Protein AF-A0A522SU62-F1 (afdb_monomer_lite)

Secondary structure (DSSP, 8-state):
---------EE--STTSSBHHHHHHHHHH--GGGGEEES---HHHHHHHHHHHHHHHHHHHT-HHHHHHHHHHHHHHHHHHHHHHHHHHHHHHHHS--HHHHHHHHHTT------TT-HHHHHHHHHHHHHHHHHHHHHHHHHHHHHHHHS-SPPPHHHHHHHHHHHHHHHTS---TTTSBHHHHHHHHHHHHHHHHHHHHHHHHHTTTTT--

Sequence (213 aa):
MTGTSEIKSSCIEHATDITMDAFIDIMVEGRYELLVKEGQPSDEDLKRAWNLIYAEYMDAMGDDGYKKTIGILRDINILSWQHQRITTLVQVLSVYYVPEAVKELKKMGYSINYDPGNLTAYQIDLQRAYERAKTLLTKISILQNDLKSATGKASTRQDYQTMFISLSEYAKYQVHPAQISAFQFAVMMKRCNEYAKGLEKQLHKGGKSWQKN

Foldseek 3Di:
DDDPPPWDWDFQQALQVAFLVVVQCCLAVVPLVSGTPTDDDDPVVSVNSNVNHVVLLCVLLVPVLVVVLVVLVVLLVVLVVVLVLLVVLLVVCLVPNDVVSVVVLVVVVLPDPQDPVDNVVNNVSSVVSNVVSCVSVVVSVVSVVVNVVSVPPRDHPVNVVVLQVLLCVVVVHRDDRRVGGSSRSSNSNNVSVVVVVVVVVVVVVVVVVVVPD

Structure (mmCIF, N/CA/C/O backbone):
data_AF-A0A522SU62-F1
#
_entry.id   AF-A0A522SU62-F1
#
loop_
_atom_site.group_PDB
_atom_site.id
_atom_site.type_symbol
_atom_site.label_atom_id
_atom_site.label_alt_id
_atom_site.label_comp_id
_atom_site.label_asym_id
_atom_site.label_entity_id
_atom_site.label_seq_id
_atom_site.pdbx_PDB_ins_code
_atom_site.Cartn_x
_atom_site.Cartn_y
_atom_site.Cartn_z
_atom_site.occupancy
_atom_site.B_iso_or_equiv
_atom_site.auth_seq_id
_atom_site.auth_comp_id
_atom_site.auth_asym_id
_atom_site.auth_atom_id
_atom_site.pdbx_PDB_model_num
ATOM 1 N N . MET A 1 1 ? -26.539 -37.974 -11.389 1.00 38.62 1 MET A N 1
ATOM 2 C CA . MET A 1 1 ? -26.212 -36.560 -11.664 1.00 38.62 1 MET A CA 1
ATOM 3 C C . MET A 1 1 ? -26.213 -35.823 -10.335 1.00 38.62 1 MET A C 1
ATOM 5 O O . MET A 1 1 ? -27.242 -35.326 -9.907 1.00 38.62 1 MET A O 1
ATOM 9 N N . THR A 1 2 ? -25.094 -35.871 -9.617 1.00 40.19 2 THR A N 1
ATOM 10 C CA . THR A 1 2 ? -24.897 -35.137 -8.364 1.00 40.19 2 THR A CA 1
ATOM 11 C C . THR A 1 2 ? -24.408 -33.744 -8.727 1.00 40.19 2 THR A C 1
ATOM 13 O O . THR A 1 2 ? -23.273 -33.589 -9.170 1.00 40.19 2 THR A O 1
ATOM 16 N N . GLY A 1 3 ? -25.290 -32.751 -8.620 1.00 45.56 3 GLY A N 1
ATOM 17 C CA . GLY A 1 3 ? -24.918 -31.351 -8.766 1.00 45.56 3 GLY A CA 1
ATOM 18 C C . GLY A 1 3 ? -24.014 -30.950 -7.609 1.00 45.56 3 GLY A C 1
ATOM 19 O O . GLY A 1 3 ? -24.492 -30.691 -6.508 1.00 45.56 3 GLY A O 1
ATOM 20 N N . THR A 1 4 ? -22.707 -30.924 -7.845 1.00 45.22 4 THR A N 1
ATOM 21 C CA . THR A 1 4 ? -21.766 -30.171 -7.018 1.00 45.22 4 THR A CA 1
ATOM 22 C C . THR A 1 4 ? -22.089 -28.696 -7.203 1.00 45.22 4 THR A C 1
ATOM 24 O O . THR A 1 4 ? -21.661 -28.069 -8.166 1.00 45.22 4 THR A O 1
ATOM 27 N N . SER A 1 5 ? -22.914 -28.169 -6.301 1.00 51.94 5 SER A N 1
ATOM 28 C CA . SER A 1 5 ? -23.007 -26.739 -6.030 1.00 51.94 5 SER A CA 1
ATOM 29 C C . SER A 1 5 ? -21.593 -26.247 -5.722 1.00 51.94 5 SER A C 1
ATOM 31 O O . SER A 1 5 ? -21.062 -26.572 -4.661 1.00 51.94 5 SER A O 1
ATOM 33 N N . GLU A 1 6 ? -20.971 -25.515 -6.647 1.00 54.59 6 GLU A N 1
ATOM 34 C CA . GLU A 1 6 ? -19.756 -24.748 -6.368 1.00 54.59 6 GLU A CA 1
ATOM 35 C C . GLU A 1 6 ? -20.051 -23.837 -5.172 1.00 54.59 6 GLU A C 1
ATOM 37 O O . GLU A 1 6 ? -20.824 -22.884 -5.275 1.00 54.59 6 GLU A O 1
ATOM 42 N N . ILE A 1 7 ? -19.497 -24.171 -4.005 1.00 59.12 7 ILE A N 1
ATOM 43 C CA . ILE A 1 7 ? -19.583 -23.309 -2.830 1.00 59.12 7 ILE A CA 1
ATOM 44 C C . ILE A 1 7 ? -18.786 -22.055 -3.180 1.00 59.12 7 ILE A C 1
ATOM 46 O O . ILE A 1 7 ? -17.561 -22.096 -3.290 1.00 59.12 7 ILE A O 1
ATOM 50 N N . LYS A 1 8 ? -19.491 -20.951 -3.419 1.00 74.12 8 LYS A N 1
ATOM 51 C CA . LYS A 1 8 ? -18.878 -19.668 -3.741 1.00 74.12 8 LYS A CA 1
ATOM 52 C C . LYS A 1 8 ? -18.172 -19.149 -2.487 1.00 74.12 8 LYS A C 1
ATOM 54 O O . LYS A 1 8 ? -18.835 -18.767 -1.530 1.00 74.12 8 LYS A O 1
ATOM 59 N N . SER A 1 9 ? -16.841 -19.155 -2.486 1.00 81.50 9 SER A N 1
ATOM 60 C CA . SER A 1 9 ? -16.055 -18.611 -1.375 1.00 81.50 9 SER A CA 1
ATOM 61 C C . SER A 1 9 ? -16.342 -17.115 -1.184 1.00 81.50 9 SER A C 1
ATOM 63 O O . SER A 1 9 ? -16.455 -16.370 -2.163 1.00 81.50 9 SER A O 1
ATOM 65 N N . SER A 1 10 ? -16.465 -16.668 0.067 1.00 90.00 10 SER A N 1
ATOM 66 C CA . SER A 1 10 ? -16.775 -15.281 0.431 1.00 90.00 10 SER A CA 1
ATOM 67 C C . SER A 1 10 ? -15.949 -14.823 1.633 1.00 90.00 10 SER A C 1
ATOM 69 O O . SER A 1 10 ? -15.712 -15.594 2.567 1.00 90.00 10 SER A O 1
ATOM 71 N N . CYS A 1 11 ? -15.541 -13.552 1.618 1.00 93.31 11 CYS A N 1
ATOM 72 C CA . CYS A 1 11 ? -14.749 -12.916 2.665 1.00 93.31 11 CYS A CA 1
ATOM 73 C C . CYS A 1 11 ? -15.522 -11.768 3.333 1.00 93.31 11 CYS A C 1
ATOM 75 O O . CYS A 1 11 ? -16.433 -11.174 2.751 1.00 93.31 11 CYS A O 1
ATOM 77 N N . ILE A 1 12 ? -15.135 -11.418 4.557 1.00 93.56 12 ILE A N 1
ATOM 78 C CA . ILE A 1 12 ? -15.468 -10.130 5.165 1.00 93.56 12 ILE A CA 1
ATOM 79 C C . ILE A 1 12 ? -14.709 -9.044 4.401 1.00 93.56 12 ILE A C 1
ATOM 81 O O . ILE A 1 12 ? -13.493 -9.121 4.303 1.00 93.56 12 ILE A O 1
ATOM 85 N N . GLU A 1 13 ? -15.414 -8.045 3.867 1.00 92.06 13 GLU A N 1
ATOM 86 C CA . GLU A 1 13 ? -14.814 -6.974 3.049 1.00 92.06 13 GLU A CA 1
ATOM 87 C C . GLU A 1 13 ? -14.998 -5.568 3.654 1.00 92.06 13 GLU A C 1
ATOM 89 O O . GLU A 1 13 ? -14.371 -4.627 3.177 1.00 92.06 13 GLU A O 1
ATOM 94 N N . HIS A 1 14 ? -15.795 -5.427 4.725 1.00 95.62 14 HIS A N 1
ATOM 95 C CA . HIS A 1 14 ? -16.112 -4.141 5.358 1.00 95.62 14 HIS A CA 1
ATOM 96 C C . HIS A 1 14 ? -15.668 -4.074 6.823 1.00 95.62 14 HIS A C 1
ATOM 98 O O . HIS A 1 14 ? -15.836 -5.027 7.588 1.00 95.62 14 HIS A O 1
ATOM 104 N N . ALA A 1 15 ? -15.164 -2.915 7.253 1.00 94.44 15 ALA A N 1
ATOM 105 C CA . ALA A 1 15 ? -14.720 -2.674 8.629 1.00 94.44 15 ALA A CA 1
ATOM 106 C C . ALA A 1 15 ? -15.872 -2.672 9.650 1.00 94.44 15 ALA A C 1
ATOM 108 O O . ALA A 1 15 ? -15.637 -2.769 10.857 1.00 94.44 15 ALA A O 1
ATOM 109 N N . THR A 1 16 ? -17.117 -2.555 9.182 1.00 96.69 16 THR A N 1
ATOM 110 C CA . THR A 1 16 ? -18.329 -2.712 9.997 1.00 96.69 16 THR A CA 1
ATOM 111 C C . THR A 1 16 ? -18.608 -4.161 10.371 1.00 96.69 16 THR A C 1
ATOM 113 O O . THR A 1 16 ? -19.240 -4.399 11.397 1.00 96.69 16 THR A O 1
ATOM 116 N N . ASP A 1 17 ? -18.127 -5.102 9.561 1.00 96.06 17 ASP A N 1
ATOM 117 C CA . ASP A 1 17 ? -18.475 -6.522 9.634 1.00 96.06 17 ASP A CA 1
ATOM 118 C C . ASP A 1 17 ? -17.440 -7.345 10.420 1.00 96.06 17 ASP A C 1
ATOM 120 O O . ASP A 1 17 ? -17.659 -8.528 10.671 1.00 96.06 17 ASP A O 1
ATOM 124 N N . ILE A 1 18 ? -16.315 -6.736 10.807 1.00 96.50 18 ILE A N 1
ATOM 125 C CA . ILE A 1 18 ? -15.260 -7.369 11.602 1.00 96.50 18 ILE A CA 1
ATOM 126 C C . ILE A 1 18 ? -15.209 -6.775 13.010 1.00 96.50 18 ILE A C 1
ATOM 128 O O . ILE A 1 18 ? -15.235 -5.552 13.186 1.00 96.50 18 ILE A O 1
ATOM 132 N N . THR A 1 19 ? -15.113 -7.637 14.023 1.00 97.00 19 THR A N 1
ATOM 133 C CA . THR A 1 19 ? -14.905 -7.206 15.411 1.00 97.00 19 THR A CA 1
ATOM 134 C C . THR A 1 19 ? -13.510 -6.616 15.585 1.00 97.00 19 THR A C 1
ATOM 136 O O . THR A 1 19 ? -12.563 -6.990 14.891 1.00 97.00 19 THR A O 1
ATOM 139 N N . MET A 1 20 ? -13.355 -5.695 16.535 1.00 94.69 20 MET A N 1
ATOM 140 C CA . MET A 1 20 ? -12.051 -5.085 16.784 1.00 94.69 20 MET A CA 1
ATOM 141 C C . MET A 1 20 ? -11.034 -6.107 17.315 1.00 94.69 20 MET A C 1
ATOM 143 O O . MET A 1 20 ? -9.849 -5.991 17.029 1.00 94.69 20 MET A O 1
ATOM 147 N N . ASP A 1 21 ? -11.491 -7.136 18.029 1.00 94.75 21 ASP A N 1
ATOM 148 C CA . ASP A 1 21 ? -10.635 -8.238 18.484 1.00 94.75 21 ASP A CA 1
ATOM 149 C C . ASP A 1 21 ? -10.018 -9.012 17.303 1.00 94.75 21 ASP A C 1
ATOM 151 O O . ASP A 1 21 ? -8.797 -9.102 17.189 1.00 94.75 21 ASP A O 1
ATOM 155 N N . ALA A 1 22 ? -10.846 -9.449 16.345 1.00 94.25 22 ALA A N 1
ATOM 156 C CA . ALA A 1 22 ? -10.371 -10.128 15.138 1.00 94.25 22 ALA A CA 1
ATOM 157 C C . ALA A 1 22 ? -9.511 -9.212 14.252 1.00 94.25 22 ALA A C 1
ATOM 159 O O . ALA A 1 22 ? -8.533 -9.653 13.651 1.00 94.25 22 ALA A O 1
ATOM 160 N N . PHE A 1 23 ? -9.838 -7.918 14.194 1.00 93.69 23 PHE A N 1
ATOM 161 C CA . PHE A 1 23 ? -9.023 -6.929 13.493 1.00 93.69 23 PHE A CA 1
ATOM 162 C C . PHE A 1 23 ? -7.613 -6.812 14.096 1.00 93.69 23 PHE A C 1
ATOM 164 O O . PHE A 1 23 ? -6.634 -6.745 13.353 1.00 93.69 23 PHE A O 1
ATOM 171 N N . ILE A 1 24 ? -7.492 -6.808 15.429 1.00 89.94 24 ILE A N 1
ATOM 172 C CA . ILE A 1 24 ? -6.196 -6.772 16.124 1.00 89.94 24 ILE A CA 1
ATOM 173 C C . ILE A 1 24 ? -5.408 -8.051 15.852 1.00 89.94 24 ILE A C 1
ATOM 175 O O . ILE A 1 24 ? -4.217 -7.963 15.566 1.00 89.94 24 ILE A O 1
ATOM 179 N N . ASP A 1 25 ? -6.056 -9.215 15.888 1.00 91.56 25 ASP A N 1
ATOM 180 C CA . ASP A 1 25 ? -5.422 -10.497 15.565 1.00 91.56 25 ASP A CA 1
ATOM 181 C C . ASP A 1 25 ? -4.855 -10.503 14.135 1.00 91.56 25 ASP A C 1
ATOM 183 O O . ASP A 1 25 ? -3.711 -10.905 13.919 1.00 91.56 25 ASP A O 1
ATOM 187 N N . ILE A 1 26 ? -5.601 -9.994 13.149 1.00 89.81 26 ILE A N 1
ATOM 188 C CA . ILE A 1 26 ? -5.098 -9.887 11.770 1.00 89.81 26 ILE A CA 1
ATOM 189 C C . ILE A 1 26 ? -3.935 -8.899 11.691 1.00 89.81 26 ILE A C 1
ATOM 191 O O . ILE A 1 26 ? -2.912 -9.202 11.079 1.00 89.81 26 ILE A O 1
ATOM 195 N N . MET A 1 27 ? -4.074 -7.728 12.312 1.00 83.56 27 MET A N 1
ATOM 196 C CA . MET A 1 27 ? -3.071 -6.673 12.228 1.00 83.56 27 MET A CA 1
ATOM 197 C C . MET A 1 27 ? -1.753 -7.082 12.903 1.00 83.56 27 MET A C 1
ATOM 199 O O . MET A 1 27 ? -0.680 -6.912 12.330 1.00 83.56 27 MET A O 1
ATOM 203 N N . VAL A 1 28 ? -1.816 -7.655 14.104 1.00 82.31 28 VAL A N 1
ATOM 204 C CA . VAL A 1 28 ? -0.627 -7.990 14.901 1.00 82.31 28 VAL A CA 1
ATOM 205 C C . VAL A 1 28 ? -0.023 -9.335 14.494 1.00 82.31 28 VAL A C 1
ATOM 207 O O . VAL A 1 28 ? 1.201 -9.463 14.456 1.00 82.31 28 VAL A O 1
ATOM 210 N N . GLU A 1 29 ? -0.854 -10.338 14.204 1.00 82.94 29 GLU A N 1
ATOM 211 C CA . GLU A 1 29 ? -0.420 -11.735 14.049 1.00 82.94 29 GLU A CA 1
ATOM 212 C C . GLU A 1 29 ? -0.567 -12.258 12.609 1.00 82.94 29 GLU A C 1
ATOM 214 O O . GLU A 1 29 ? -0.099 -13.353 12.305 1.00 82.94 29 GLU A O 1
ATOM 219 N N . GLY A 1 30 ? -1.170 -11.485 11.696 1.00 82.75 30 GLY A N 1
ATOM 220 C CA . GLY A 1 30 ? -1.331 -11.871 10.290 1.00 82.75 30 GLY A CA 1
ATOM 221 C C . GLY A 1 30 ? -2.380 -12.962 10.058 1.00 82.75 30 GLY A C 1
ATOM 222 O O . GLY A 1 30 ? -2.305 -13.679 9.061 1.00 82.75 30 GLY A O 1
ATOM 223 N N . ARG A 1 31 ? -3.345 -13.099 10.974 1.00 90.06 31 ARG A N 1
ATOM 224 C CA . ARG A 1 31 ? -4.366 -14.159 10.994 1.00 90.06 31 ARG A CA 1
ATOM 225 C C . ARG A 1 31 ? -5.519 -13.933 10.009 1.00 90.06 31 ARG A C 1
ATOM 227 O O . ARG A 1 31 ? -6.677 -13.784 10.400 1.00 90.06 31 ARG A O 1
ATOM 234 N N . TYR A 1 32 ? -5.204 -13.873 8.714 1.00 89.69 32 TYR A N 1
ATOM 235 C CA . TYR A 1 32 ? -6.172 -13.600 7.643 1.00 89.69 32 TYR A CA 1
ATOM 236 C C . TYR A 1 32 ? -7.323 -14.613 7.558 1.00 89.69 32 TYR A C 1
ATOM 238 O O . TYR A 1 32 ? -8.371 -14.287 7.005 1.00 89.69 32 TYR A O 1
ATOM 246 N N . GLU A 1 33 ? -7.177 -15.811 8.130 1.00 91.62 33 GLU A N 1
ATOM 247 C CA . GLU A 1 33 ? -8.239 -16.817 8.201 1.00 91.62 33 GLU A CA 1
ATOM 248 C C . GLU A 1 33 ? -9.507 -16.318 8.916 1.00 91.62 33 GLU A C 1
ATOM 250 O O . GLU A 1 33 ? -10.600 -16.819 8.661 1.00 91.62 33 GLU A O 1
ATOM 255 N N . LEU A 1 34 ? -9.388 -15.284 9.757 1.00 93.69 34 LEU A N 1
ATOM 256 C CA . LEU A 1 34 ? -10.515 -14.640 10.438 1.00 93.69 34 LEU A CA 1
ATOM 257 C C . LEU A 1 34 ? -11.437 -13.854 9.488 1.00 93.69 34 LEU A C 1
ATOM 259 O O . LEU A 1 34 ? -12.520 -13.438 9.892 1.00 93.69 34 LEU A O 1
ATOM 263 N N . LEU A 1 35 ? -11.027 -13.650 8.231 1.00 94.19 35 LEU A N 1
ATOM 264 C CA . LEU A 1 35 ? -11.822 -12.970 7.205 1.00 94.19 35 LEU A CA 1
ATOM 265 C C . LEU A 1 35 ? -12.726 -13.913 6.409 1.00 94.19 35 LEU A C 1
ATOM 267 O O . LEU A 1 35 ? -13.498 -13.440 5.577 1.00 94.19 35 LEU A O 1
ATOM 271 N N . VAL A 1 36 ? -12.646 -15.227 6.616 1.00 95.06 36 VAL A N 1
ATOM 272 C CA . VAL A 1 36 ? -13.463 -16.193 5.872 1.00 95.06 36 VAL A CA 1
ATOM 273 C C . VAL A 1 36 ? -14.915 -16.122 6.355 1.00 95.06 36 VAL A C 1
ATOM 275 O O . VAL A 1 36 ? -15.196 -16.425 7.512 1.00 95.06 36 VAL A O 1
ATOM 278 N N . LYS A 1 37 ? -15.851 -15.754 5.466 1.00 91.75 37 LYS A N 1
ATOM 279 C CA . LYS A 1 37 ? -17.299 -15.894 5.719 1.00 91.75 37 LYS A CA 1
ATOM 280 C C . LYS A 1 37 ? -17.757 -17.305 5.362 1.00 91.75 37 LYS A C 1
ATOM 282 O O . LYS A 1 37 ? -18.363 -17.985 6.181 1.00 91.75 37 LYS A O 1
ATOM 287 N N . GLU A 1 38 ? -17.442 -17.745 4.145 1.00 90.75 38 GLU A N 1
ATOM 288 C CA . GLU A 1 38 ? -17.837 -19.054 3.617 1.00 90.75 38 GLU A CA 1
ATOM 289 C C . GLU A 1 38 ? -16.785 -19.596 2.638 1.00 90.75 38 GLU A C 1
ATOM 291 O O . GLU A 1 38 ? -16.116 -18.835 1.935 1.00 90.75 38 GLU A O 1
ATOM 296 N N . GLY A 1 39 ? -16.670 -20.923 2.553 1.00 89.69 39 GLY A N 1
ATOM 297 C CA . GLY A 1 39 ? -15.798 -21.607 1.594 1.00 89.69 39 GLY A CA 1
ATOM 298 C C . GLY A 1 39 ? -14.308 -21.576 1.950 1.00 89.69 39 GLY A C 1
ATOM 299 O O . GLY A 1 39 ? -13.924 -21.515 3.116 1.00 89.69 39 GLY A O 1
ATOM 300 N N . GLN A 1 40 ? -13.467 -21.677 0.920 1.00 89.44 40 GLN A N 1
ATOM 301 C CA . GLN A 1 40 ? -12.004 -21.639 1.017 1.00 89.44 40 GLN A CA 1
ATOM 302 C C . GLN A 1 40 ? -11.481 -20.568 0.050 1.00 89.44 40 GLN A C 1
ATOM 304 O O . GLN A 1 40 ? -11.176 -20.878 -1.105 1.00 89.44 40 GLN A O 1
ATOM 309 N N . PRO A 1 41 ? -11.491 -19.286 0.451 1.00 90.50 41 PRO A N 1
ATOM 310 C CA . PRO A 1 41 ? -10.931 -18.216 -0.364 1.00 90.50 41 PRO A CA 1
ATOM 311 C C . PRO A 1 41 ? -9.415 -18.376 -0.505 1.00 90.50 41 PRO A C 1
ATOM 313 O O . PRO A 1 41 ? -8.747 -18.932 0.366 1.00 90.50 41 PRO A O 1
ATOM 316 N N . SER A 1 42 ? -8.877 -17.881 -1.617 1.00 89.31 42 SER A N 1
ATOM 317 C CA . SER A 1 42 ? -7.435 -17.864 -1.845 1.00 89.31 42 SER A CA 1
ATOM 318 C C . SER A 1 42 ? -6.736 -16.855 -0.924 1.00 89.31 42 SER A C 1
ATOM 320 O O . SER A 1 42 ? -7.340 -15.873 -0.483 1.00 89.31 42 SER A O 1
ATOM 322 N N . ASP A 1 43 ? -5.434 -17.032 -0.695 1.00 83.19 43 ASP A N 1
ATOM 323 C CA . ASP A 1 43 ? -4.617 -16.051 0.036 1.00 83.19 43 ASP A CA 1
ATOM 324 C C . ASP A 1 43 ? -4.672 -14.651 -0.599 1.00 83.19 43 ASP A C 1
ATOM 326 O O . ASP A 1 43 ? -4.583 -13.636 0.096 1.00 83.19 43 ASP A O 1
ATOM 330 N N . GLU A 1 44 ? -4.809 -14.578 -1.926 1.00 80.00 44 GLU A N 1
ATOM 331 C CA . GLU A 1 44 ? -4.942 -13.313 -2.651 1.00 80.00 44 GLU A CA 1
ATOM 332 C C . GLU A 1 44 ? -6.279 -12.629 -2.349 1.00 80.00 44 GLU A C 1
ATOM 334 O O . GLU A 1 44 ? -6.306 -11.420 -2.104 1.00 80.00 44 GLU A O 1
ATOM 339 N N . ASP A 1 45 ? -7.372 -13.393 -2.294 1.00 83.75 45 ASP A N 1
ATOM 340 C CA . ASP A 1 45 ? -8.693 -12.878 -1.930 1.00 83.75 45 ASP A CA 1
ATOM 34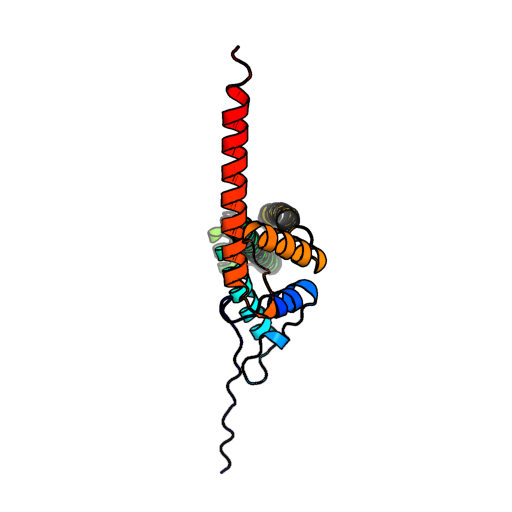1 C C . ASP A 1 45 ? -8.742 -12.393 -0.484 1.00 83.75 45 ASP A C 1
ATOM 343 O O . ASP A 1 45 ? -9.306 -11.333 -0.215 1.00 83.75 45 ASP A O 1
ATOM 347 N N . LEU A 1 46 ? -8.108 -13.117 0.439 1.00 85.81 46 LEU A N 1
ATOM 348 C CA . LEU A 1 46 ? -8.016 -12.720 1.844 1.00 85.81 46 LEU A CA 1
ATOM 349 C C . LEU A 1 46 ? -7.223 -11.419 2.018 1.00 85.81 46 LEU A C 1
ATOM 351 O O . LEU A 1 46 ? -7.663 -10.509 2.721 1.00 85.81 46 LEU A O 1
ATOM 355 N N . LYS A 1 47 ? -6.088 -11.280 1.323 1.00 82.81 47 LYS A N 1
ATOM 356 C CA . LYS A 1 47 ? -5.302 -10.035 1.326 1.00 82.81 47 LYS A CA 1
ATOM 357 C C . LYS A 1 47 ? -6.067 -8.878 0.692 1.00 82.81 47 LYS A C 1
ATOM 359 O O . LYS A 1 47 ? -6.011 -7.757 1.194 1.00 82.81 47 LYS A O 1
ATOM 364 N N . ARG A 1 48 ? -6.794 -9.130 -0.401 1.00 82.12 48 ARG A N 1
ATOM 365 C CA . ARG A 1 48 ? -7.659 -8.131 -1.044 1.00 82.12 48 ARG A CA 1
ATOM 366 C C . ARG A 1 48 ? -8.747 -7.657 -0.082 1.00 82.12 48 ARG A C 1
ATOM 368 O O . ARG A 1 48 ? -8.912 -6.451 0.078 1.00 82.12 48 ARG A O 1
ATOM 375 N N . ALA A 1 49 ? -9.432 -8.586 0.575 1.00 88.94 49 ALA A N 1
ATOM 376 C CA . ALA A 1 49 ? -10.474 -8.303 1.551 1.00 88.94 49 ALA A CA 1
ATOM 377 C C . 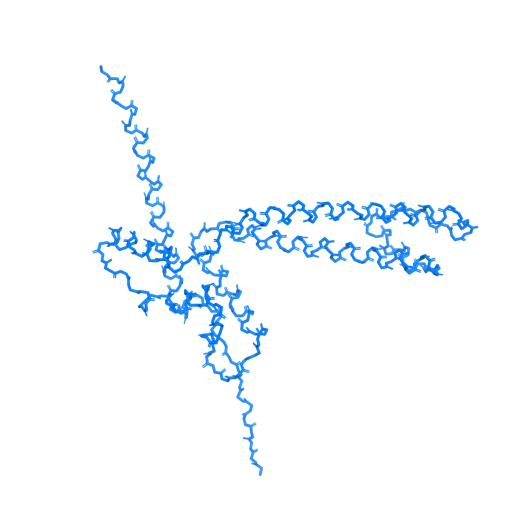ALA A 1 49 ? -9.937 -7.504 2.753 1.00 88.94 49 ALA A C 1
ATOM 379 O O . ALA A 1 49 ? -10.515 -6.485 3.130 1.00 88.94 49 ALA A O 1
ATOM 380 N N . TRP A 1 50 ? -8.766 -7.881 3.280 1.00 90.62 50 TRP A N 1
ATOM 381 C CA . TRP A 1 50 ? -8.091 -7.117 4.330 1.00 90.62 50 TRP A CA 1
ATOM 382 C C . TRP A 1 50 ? -7.768 -5.684 3.907 1.00 90.62 50 TRP A C 1
ATOM 384 O O . TRP A 1 50 ? -8.016 -4.750 4.663 1.00 90.62 50 TRP A O 1
ATOM 394 N N . ASN A 1 51 ? -7.245 -5.487 2.694 1.00 83.88 51 ASN A N 1
ATOM 395 C CA . ASN A 1 51 ? -6.907 -4.151 2.201 1.00 83.88 51 ASN A CA 1
ATOM 396 C C . ASN A 1 51 ? -8.136 -3.231 2.123 1.00 83.88 51 ASN A C 1
ATOM 398 O O . ASN A 1 51 ? -8.002 -2.030 2.364 1.00 83.88 51 ASN A O 1
ATOM 402 N N . LEU A 1 52 ? -9.317 -3.779 1.807 1.00 87.25 52 LEU A N 1
ATOM 403 C CA . LEU A 1 52 ? -10.584 -3.039 1.815 1.00 87.25 52 LEU A CA 1
ATOM 404 C C . LEU A 1 52 ? -10.971 -2.631 3.244 1.00 87.25 52 LEU A C 1
ATOM 406 O O . LEU A 1 52 ? -11.139 -1.441 3.510 1.00 87.25 52 LEU A O 1
ATOM 410 N N . ILE A 1 53 ? -10.996 -3.590 4.175 1.00 91.12 53 ILE A N 1
ATOM 411 C CA . ILE A 1 53 ? -11.283 -3.354 5.601 1.00 91.12 53 ILE A CA 1
ATOM 412 C C . ILE A 1 53 ? -10.332 -2.311 6.192 1.00 91.12 53 ILE A C 1
ATOM 414 O O . ILE A 1 53 ? -10.760 -1.355 6.839 1.00 91.12 53 ILE A O 1
ATOM 418 N N . TYR A 1 54 ? -9.028 -2.487 5.979 1.00 86.19 54 TYR A N 1
ATOM 419 C CA . TYR A 1 54 ? -8.010 -1.607 6.534 1.00 86.19 54 TYR A CA 1
ATOM 420 C C . TYR A 1 54 ? -8.125 -0.192 5.954 1.00 86.19 54 TYR A C 1
ATOM 422 O O . TYR A 1 54 ? -7.990 0.788 6.687 1.00 86.19 54 TYR A O 1
ATOM 430 N N . ALA A 1 55 ? -8.463 -0.059 4.667 1.00 81.56 55 ALA A N 1
ATOM 431 C CA . ALA A 1 55 ? -8.717 1.244 4.063 1.00 81.56 55 ALA A CA 1
ATOM 432 C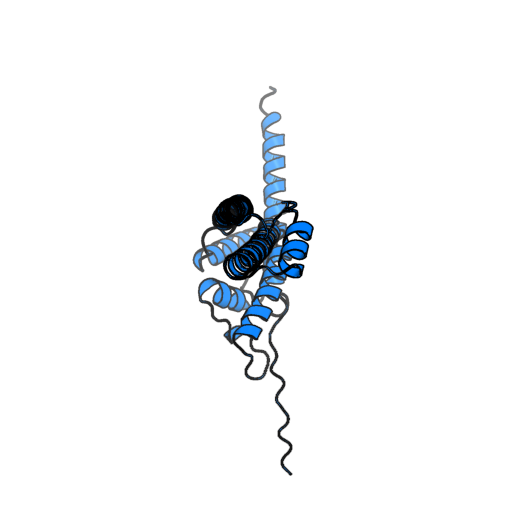 C . ALA A 1 55 ? -9.933 1.959 4.663 1.00 81.56 55 ALA A C 1
ATOM 434 O O . ALA A 1 55 ? -9.832 3.147 4.976 1.00 81.56 55 ALA A O 1
ATOM 435 N N . GLU A 1 56 ? -11.047 1.252 4.869 1.00 89.94 56 GLU A N 1
ATOM 436 C CA . GLU A 1 56 ? -12.234 1.807 5.534 1.00 89.94 56 GLU A CA 1
ATOM 437 C C . GLU A 1 56 ? -11.937 2.229 6.978 1.00 89.94 56 GLU A C 1
ATOM 439 O O . GLU A 1 56 ? -12.334 3.314 7.405 1.00 89.94 56 GLU A O 1
ATOM 444 N N . TYR A 1 57 ? -11.200 1.400 7.722 1.00 88.81 57 TYR A N 1
ATOM 445 C CA . TYR A 1 57 ? -10.775 1.690 9.090 1.00 88.81 57 TYR A CA 1
ATOM 446 C C . TYR A 1 57 ? -9.945 2.978 9.176 1.00 88.81 57 TYR A C 1
ATOM 448 O O . TYR A 1 57 ? -10.237 3.855 9.994 1.00 88.81 57 TYR A O 1
ATOM 456 N N . MET A 1 58 ? -8.932 3.124 8.318 1.00 81.81 58 MET A N 1
ATOM 457 C CA . MET A 1 58 ? -8.054 4.297 8.339 1.00 81.81 58 MET A CA 1
ATOM 458 C C . MET A 1 58 ? -8.784 5.573 7.898 1.00 81.81 58 MET A C 1
ATOM 460 O O . MET A 1 58 ? -8.577 6.637 8.487 1.00 81.81 58 MET A O 1
ATOM 464 N N . ASP A 1 59 ? -9.682 5.474 6.911 1.00 85.06 59 ASP A N 1
ATOM 465 C CA . ASP A 1 59 ? -10.531 6.596 6.498 1.00 85.06 59 ASP A CA 1
ATOM 466 C C . ASP A 1 59 ? -11.465 7.047 7.633 1.00 85.06 59 ASP A C 1
ATOM 468 O O . ASP A 1 59 ? -11.545 8.239 7.950 1.00 85.06 59 ASP A O 1
ATOM 472 N N . ALA A 1 60 ? -12.101 6.093 8.320 1.00 87.81 60 ALA A N 1
ATOM 473 C CA . ALA A 1 60 ? -12.972 6.361 9.461 1.00 87.81 60 ALA A CA 1
ATOM 474 C C . ALA A 1 60 ? -12.223 6.999 10.642 1.00 87.81 60 ALA A C 1
ATOM 476 O O . ALA A 1 60 ? -12.759 7.893 11.306 1.00 87.81 60 ALA A O 1
ATOM 477 N N . MET A 1 61 ? -10.972 6.590 10.875 1.00 83.38 61 MET A N 1
ATOM 478 C CA . MET A 1 61 ? -10.108 7.173 11.905 1.00 83.38 61 MET A CA 1
ATOM 479 C C . MET A 1 61 ? -9.727 8.629 11.589 1.00 83.38 61 MET A C 1
ATOM 481 O O . MET A 1 61 ? -9.360 9.387 12.489 1.00 83.38 61 MET A O 1
ATOM 485 N N . GLY A 1 62 ? -9.871 9.054 10.329 1.00 73.81 62 GLY A N 1
ATOM 486 C CA . GLY A 1 62 ? -9.444 10.371 9.868 1.00 73.81 62 GLY A CA 1
ATOM 487 C C . GLY A 1 62 ? -7.924 10.500 9.797 1.00 73.81 62 GLY A C 1
ATOM 488 O O . GLY A 1 62 ? -7.403 11.604 9.960 1.00 73.81 62 GLY A O 1
ATOM 489 N N . ASP A 1 63 ? -7.219 9.383 9.600 1.00 66.75 63 ASP A N 1
ATOM 490 C CA . ASP A 1 63 ? -5.773 9.380 9.420 1.00 66.75 63 ASP A CA 1
ATOM 491 C C . ASP A 1 63 ? -5.420 9.585 7.937 1.00 66.75 63 ASP A C 1
ATOM 493 O O . ASP A 1 63 ? -5.353 8.648 7.134 1.00 66.75 63 ASP A O 1
ATOM 497 N N . ASP A 1 64 ? -5.161 10.842 7.567 1.00 60.78 64 ASP A N 1
ATOM 498 C CA . ASP A 1 64 ? -4.669 11.215 6.233 1.00 60.78 64 ASP A CA 1
ATOM 499 C C . ASP A 1 64 ? -3.316 10.547 5.889 1.00 60.78 64 ASP A C 1
ATOM 501 O O . ASP A 1 64 ? -2.927 10.484 4.715 1.00 60.78 64 ASP A O 1
ATOM 505 N N . GLY A 1 65 ? -2.603 10.004 6.886 1.00 62.84 65 GLY A N 1
ATOM 506 C CA . GLY A 1 65 ? -1.350 9.270 6.734 1.00 62.84 65 GLY A CA 1
ATOM 507 C C . GLY A 1 65 ? -1.486 7.985 5.916 1.00 62.84 65 GLY A C 1
ATOM 508 O O . GLY A 1 65 ? -0.612 7.698 5.093 1.00 62.84 65 GLY A O 1
ATOM 509 N N . TYR A 1 66 ? -2.594 7.246 6.034 1.00 60.19 66 TYR A N 1
ATOM 510 C CA . TYR A 1 66 ? -2.803 6.024 5.245 1.00 60.19 66 TYR A CA 1
ATOM 511 C C . TYR A 1 66 ? -3.129 6.315 3.781 1.00 60.19 66 TYR A C 1
ATOM 513 O O . TYR A 1 66 ? -2.542 5.707 2.887 1.00 60.19 66 TYR A O 1
ATOM 521 N N . LYS A 1 67 ? -3.996 7.301 3.506 1.00 61.16 67 LYS A N 1
ATOM 522 C CA . LYS A 1 67 ? -4.248 7.763 2.128 1.00 61.16 67 LYS A CA 1
ATOM 523 C C . LYS A 1 67 ? -2.956 8.228 1.464 1.00 61.16 67 LYS A C 1
ATOM 525 O O . LYS A 1 67 ? -2.701 7.894 0.307 1.00 61.16 67 LYS A O 1
ATOM 530 N N . LYS A 1 68 ? -2.109 8.943 2.213 1.00 67.06 68 LYS A N 1
ATOM 531 C CA . LYS A 1 68 ? -0.769 9.331 1.766 1.00 67.06 68 LYS A CA 1
ATOM 532 C C . LYS A 1 68 ? 0.123 8.110 1.515 1.00 67.06 68 LYS A C 1
ATOM 534 O O . LYS A 1 68 ? 0.770 8.058 0.478 1.00 67.06 68 LYS A O 1
ATOM 539 N N . THR A 1 69 ? 0.112 7.113 2.396 1.00 65.25 69 THR A N 1
ATOM 540 C CA . THR A 1 69 ? 0.878 5.857 2.268 1.00 65.25 69 THR A CA 1
ATOM 541 C C . THR A 1 69 ? 0.471 5.054 1.029 1.00 65.25 69 THR A C 1
ATOM 543 O O . THR A 1 69 ? 1.329 4.662 0.240 1.00 65.25 69 THR A O 1
ATOM 546 N N . ILE A 1 70 ? -0.832 4.870 0.795 1.00 64.38 70 ILE A N 1
ATOM 547 C CA . ILE A 1 70 ? -1.360 4.221 -0.415 1.00 64.38 70 ILE A CA 1
ATOM 548 C C . ILE A 1 70 ? -1.016 5.027 -1.670 1.00 64.38 70 ILE A C 1
ATOM 550 O O . ILE A 1 70 ? -0.628 4.447 -2.685 1.00 64.38 70 ILE A O 1
ATOM 554 N N . GLY A 1 71 ? -1.097 6.359 -1.598 1.00 72.50 71 GLY A N 1
ATOM 555 C CA . GLY A 1 71 ? -0.637 7.250 -2.662 1.00 72.50 71 GLY A CA 1
ATOM 556 C C . GLY A 1 71 ? 0.842 7.038 -2.997 1.00 72.50 71 GLY A C 1
ATOM 557 O O . GLY A 1 71 ? 1.171 6.796 -4.155 1.00 72.50 71 GLY A O 1
ATOM 558 N N . ILE A 1 72 ? 1.713 7.032 -1.983 1.00 75.56 72 ILE A N 1
ATOM 559 C CA . ILE A 1 72 ? 3.155 6.782 -2.124 1.00 75.56 72 ILE A CA 1
ATOM 560 C C . ILE A 1 72 ? 3.411 5.404 -2.749 1.00 75.56 72 ILE A C 1
ATOM 562 O O . ILE A 1 72 ? 4.202 5.297 -3.684 1.00 75.56 72 ILE A O 1
ATOM 566 N N . LEU A 1 73 ? 2.728 4.352 -2.286 1.00 69.00 73 LEU A N 1
ATOM 567 C CA . LEU A 1 73 ? 2.892 2.994 -2.812 1.00 69.00 73 LEU A CA 1
ATOM 568 C C . LEU A 1 73 ? 2.474 2.893 -4.286 1.00 69.00 73 LEU A C 1
ATOM 570 O O . LEU A 1 73 ? 3.190 2.315 -5.106 1.00 69.00 73 LEU A O 1
ATOM 574 N N . ARG A 1 74 ? 1.329 3.486 -4.642 1.00 77.06 74 ARG A N 1
ATOM 575 C CA . ARG A 1 74 ? 0.867 3.575 -6.031 1.00 77.06 74 ARG A CA 1
ATOM 576 C C . ARG A 1 74 ? 1.893 4.303 -6.898 1.00 77.06 74 ARG A C 1
ATOM 578 O O . ARG A 1 74 ? 2.202 3.829 -7.990 1.00 77.06 74 ARG A O 1
ATOM 585 N N . ASP A 1 75 ? 2.434 5.418 -6.419 1.00 82.81 75 ASP A N 1
ATOM 586 C CA . ASP A 1 75 ? 3.396 6.222 -7.170 1.00 82.81 75 ASP A CA 1
ATOM 587 C C . ASP A 1 75 ? 4.734 5.472 -7.345 1.00 82.81 75 ASP A C 1
ATOM 589 O O . ASP A 1 75 ? 5.280 5.456 -8.450 1.00 82.81 75 ASP A O 1
ATOM 593 N N . ILE A 1 76 ? 5.211 4.748 -6.320 1.00 77.12 76 ILE A N 1
ATOM 594 C CA . ILE A 1 76 ? 6.356 3.820 -6.425 1.00 77.12 76 ILE A CA 1
ATOM 595 C C . ILE A 1 76 ? 6.109 2.782 -7.521 1.00 77.12 76 ILE A C 1
ATOM 597 O O . ILE A 1 76 ? 6.982 2.562 -8.365 1.00 77.12 76 ILE A O 1
ATOM 601 N N . ASN A 1 77 ? 4.930 2.156 -7.535 1.00 70.81 77 ASN A N 1
ATOM 602 C CA . ASN A 1 77 ? 4.591 1.136 -8.523 1.00 70.81 77 ASN A CA 1
ATOM 603 C C . ASN A 1 77 ? 4.564 1.719 -9.938 1.00 70.81 77 ASN A C 1
ATOM 605 O O . ASN A 1 77 ? 5.198 1.166 -10.834 1.00 70.81 77 ASN A O 1
ATOM 609 N N . ILE A 1 78 ? 3.896 2.859 -10.145 1.00 85.69 78 ILE A N 1
ATOM 610 C CA . ILE A 1 78 ? 3.847 3.540 -11.448 1.00 85.69 78 ILE A CA 1
ATOM 611 C C . ILE A 1 78 ? 5.262 3.848 -11.950 1.00 85.69 78 ILE A C 1
ATOM 613 O O . ILE A 1 78 ? 5.588 3.533 -13.096 1.00 85.69 78 ILE A O 1
ATOM 617 N N . LEU A 1 79 ? 6.116 4.424 -11.101 1.00 88.62 79 LEU A N 1
ATOM 618 C CA . LEU A 1 79 ? 7.493 4.755 -11.468 1.00 88.62 79 LEU A CA 1
ATOM 619 C C . LEU A 1 79 ? 8.329 3.502 -11.758 1.00 88.62 79 LEU A C 1
ATOM 621 O O . LEU A 1 79 ? 9.139 3.514 -12.685 1.00 88.62 79 LEU A O 1
ATOM 625 N N . SER A 1 80 ? 8.114 2.418 -11.011 1.00 79.00 80 SER A N 1
ATOM 626 C CA . SER A 1 80 ? 8.809 1.141 -11.214 1.00 79.00 80 SER A CA 1
ATOM 627 C C . SER A 1 80 ? 8.435 0.514 -12.557 1.00 79.00 80 SER A C 1
ATOM 629 O O . SER A 1 80 ? 9.320 0.145 -13.328 1.00 79.00 80 SER A O 1
ATOM 631 N N . TRP A 1 81 ? 7.141 0.491 -12.891 1.00 84.94 81 TRP A N 1
ATOM 632 C CA . TRP A 1 81 ? 6.648 0.034 -14.193 1.00 84.94 81 TRP A CA 1
ATOM 633 C C . TRP A 1 81 ? 7.175 0.889 -15.344 1.00 84.94 81 TRP A C 1
ATOM 635 O O . TRP A 1 81 ? 7.588 0.358 -16.376 1.00 84.94 81 TRP A O 1
ATOM 645 N N . GLN A 1 82 ? 7.197 2.214 -15.175 1.00 91.50 82 GLN A N 1
ATOM 646 C CA . GLN A 1 82 ? 7.770 3.122 -16.167 1.00 91.50 82 GLN A CA 1
ATOM 647 C C . GLN A 1 82 ? 9.260 2.852 -16.382 1.00 91.50 82 GLN A C 1
ATOM 649 O O . GLN A 1 82 ? 9.683 2.712 -17.530 1.00 91.50 82 GLN A O 1
ATOM 654 N N . HIS A 1 83 ? 10.038 2.742 -15.301 1.00 92.88 83 HIS A N 1
ATOM 655 C CA . HIS A 1 83 ? 11.462 2.423 -15.366 1.00 92.88 83 HIS A CA 1
ATOM 656 C C . HIS A 1 83 ? 11.692 1.094 -16.088 1.00 92.88 83 HIS A C 1
ATOM 658 O O . HIS A 1 83 ? 12.416 1.064 -17.079 1.00 92.88 83 HIS A O 1
ATOM 664 N N . GLN A 1 84 ? 11.014 0.026 -15.655 1.00 89.00 84 GLN A N 1
ATOM 665 C CA . GLN A 1 84 ? 11.121 -1.297 -16.265 1.00 89.00 84 GLN A CA 1
ATOM 666 C C . GLN A 1 84 ? 10.807 -1.252 -17.762 1.00 89.00 84 GLN A C 1
ATOM 668 O O . GLN A 1 84 ? 11.596 -1.744 -18.563 1.00 89.00 84 GLN A O 1
ATOM 673 N N . ARG A 1 85 ? 9.706 -0.602 -18.155 1.00 93.38 85 ARG A N 1
ATOM 674 C CA . ARG A 1 85 ? 9.328 -0.462 -19.566 1.00 93.38 85 ARG A CA 1
ATOM 675 C C . ARG A 1 85 ? 10.414 0.238 -20.382 1.00 93.38 85 ARG A C 1
ATOM 677 O O . ARG A 1 85 ? 10.754 -0.243 -21.459 1.00 93.38 85 ARG A O 1
ATOM 684 N N . ILE A 1 86 ? 10.973 1.344 -19.886 1.00 94.75 86 ILE A N 1
ATOM 685 C CA . ILE A 1 86 ? 12.045 2.074 -20.584 1.00 94.75 86 ILE A CA 1
ATOM 686 C C . ILE A 1 86 ? 13.296 1.204 -20.700 1.00 94.75 86 ILE A C 1
ATOM 688 O O . ILE A 1 86 ? 13.866 1.105 -21.784 1.00 94.75 86 ILE A O 1
ATOM 692 N N . THR A 1 87 ? 13.705 0.541 -19.617 1.00 94.00 87 THR A N 1
ATOM 693 C CA . THR A 1 87 ? 14.870 -0.350 -19.620 1.00 94.00 87 THR A CA 1
ATOM 694 C C . THR A 1 87 ? 14.693 -1.493 -20.614 1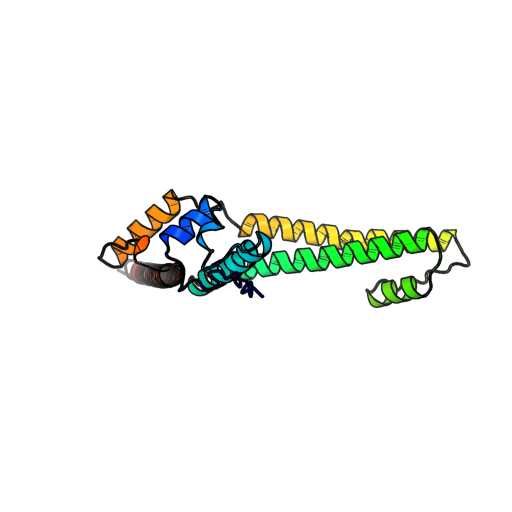.00 94.00 87 THR A C 1
ATOM 696 O O . THR A 1 87 ? 15.609 -1.756 -21.388 1.00 94.00 87 THR A O 1
ATOM 699 N N . THR A 1 88 ? 13.515 -2.120 -20.667 1.00 94.12 88 THR A N 1
ATOM 700 C CA . THR A 1 88 ? 13.211 -3.175 -21.644 1.00 94.12 88 THR A CA 1
ATOM 701 C C . THR A 1 88 ? 13.272 -2.654 -23.078 1.00 94.12 88 THR A C 1
ATOM 703 O O . THR A 1 88 ? 13.869 -3.305 -23.932 1.00 94.12 88 THR A O 1
ATOM 706 N N . LEU A 1 89 ? 12.716 -1.469 -23.356 1.00 95.81 89 LEU A N 1
ATOM 707 C CA . LEU A 1 89 ? 12.788 -0.859 -24.689 1.00 95.81 89 LEU A CA 1
ATOM 708 C C . LEU A 1 89 ? 14.239 -0.575 -25.100 1.00 95.81 89 LEU A C 1
ATOM 710 O O . LEU A 1 89 ? 14.623 -0.889 -26.223 1.00 95.81 89 LEU A O 1
ATOM 714 N N . VAL A 1 90 ? 15.060 -0.034 -24.195 1.00 95.38 90 VAL A N 1
ATOM 715 C CA . VAL A 1 90 ? 16.487 0.216 -24.456 1.00 95.38 90 VAL A CA 1
ATOM 716 C C . VAL A 1 90 ? 17.255 -1.090 -24.674 1.00 95.38 90 VAL A C 1
ATOM 718 O O . VAL A 1 90 ? 18.068 -1.162 -25.590 1.00 95.38 90 VAL A O 1
ATOM 721 N N . GLN A 1 91 ? 16.984 -2.132 -23.885 1.00 93.75 91 GLN A N 1
ATOM 722 C CA . GLN A 1 91 ? 17.602 -3.451 -24.054 1.00 93.75 91 GLN A CA 1
ATOM 723 C C . GLN A 1 91 ? 17.255 -4.066 -25.409 1.00 93.75 91 GLN A C 1
ATOM 725 O O . GLN A 1 91 ? 18.155 -4.489 -26.128 1.00 93.75 91 GLN A O 1
ATOM 730 N N . VAL A 1 92 ? 15.978 -4.052 -25.794 1.00 94.12 92 VAL A N 1
ATOM 731 C CA . VAL A 1 92 ? 15.527 -4.498 -27.119 1.00 94.12 92 VAL A CA 1
ATOM 732 C C . VAL A 1 92 ? 16.279 -3.750 -28.220 1.00 94.12 92 VAL A C 1
ATOM 734 O O . VAL A 1 92 ? 16.892 -4.373 -29.084 1.00 94.12 92 VAL A O 1
ATOM 737 N N . LEU A 1 93 ? 16.310 -2.419 -28.131 1.00 95.00 93 LEU A N 1
ATOM 738 C CA . LEU A 1 93 ? 16.975 -1.555 -29.103 1.00 95.00 93 LEU A CA 1
ATOM 739 C C . LEU A 1 93 ? 18.499 -1.735 -29.149 1.00 95.00 93 LEU A C 1
ATOM 741 O O . LEU A 1 93 ? 19.105 -1.521 -30.195 1.00 95.00 93 LEU A O 1
ATOM 745 N N . SER A 1 94 ? 19.123 -2.165 -28.050 1.00 93.31 94 SER A N 1
ATOM 746 C CA . SER A 1 94 ? 20.559 -2.464 -28.007 1.00 93.31 94 SER A CA 1
ATOM 747 C C . SER A 1 94 ? 20.946 -3.719 -28.795 1.00 93.31 94 SER A C 1
ATOM 749 O O . SER A 1 94 ? 22.097 -3.840 -29.208 1.00 93.31 94 SER A O 1
ATOM 751 N N . VAL A 1 95 ? 19.992 -4.631 -29.024 1.00 92.12 95 VAL A N 1
ATOM 752 C CA . VAL A 1 95 ? 20.211 -5.878 -29.772 1.00 92.12 95 VAL A CA 1
ATOM 753 C C . VAL A 1 95 ? 19.708 -5.753 -31.210 1.00 92.12 95 VAL A C 1
ATOM 755 O O . VAL A 1 95 ? 20.378 -6.201 -32.138 1.00 92.12 95 VAL A O 1
ATOM 758 N N . TYR A 1 96 ? 18.540 -5.139 -31.415 1.00 91.75 96 TYR A N 1
ATOM 759 C CA . TYR A 1 96 ? 17.940 -4.956 -32.736 1.00 91.75 96 TYR A CA 1
ATOM 760 C C . TYR A 1 96 ? 17.160 -3.644 -32.823 1.00 91.75 96 TYR A C 1
ATOM 762 O O . TYR A 1 96 ? 16.355 -3.307 -31.955 1.00 91.75 96 TYR A O 1
ATOM 770 N N . TYR A 1 97 ? 17.351 -2.916 -33.926 1.00 94.19 97 TYR A N 1
ATOM 771 C CA . TYR A 1 97 ? 16.595 -1.697 -34.185 1.00 94.19 97 TYR A CA 1
ATOM 772 C C . TYR A 1 97 ? 15.125 -2.021 -34.480 1.00 94.19 97 TYR A C 1
ATOM 774 O O . TYR A 1 97 ? 14.809 -2.696 -35.460 1.00 94.19 97 TYR A O 1
ATOM 782 N N . VAL A 1 98 ? 14.221 -1.490 -33.654 1.00 94.75 98 VAL A N 1
ATOM 783 C CA . VAL A 1 98 ? 12.769 -1.635 -33.813 1.00 94.75 98 VAL A CA 1
ATOM 784 C C . VAL A 1 98 ? 12.130 -0.242 -33.841 1.00 94.75 98 VAL A C 1
ATOM 786 O O . VAL A 1 98 ? 12.081 0.423 -32.801 1.00 94.75 98 VAL A O 1
ATOM 789 N N . PRO A 1 99 ? 11.593 0.214 -34.990 1.00 93.94 99 PRO A N 1
ATOM 790 C CA . PRO A 1 99 ? 10.994 1.546 -35.115 1.00 93.94 99 PRO A CA 1
ATOM 791 C C . PRO A 1 99 ? 9.877 1.816 -34.099 1.00 93.94 99 PRO A C 1
ATOM 793 O O . PRO A 1 99 ? 9.770 2.918 -33.562 1.00 93.94 99 PRO A O 1
ATOM 796 N N . GLU A 1 100 ? 9.057 0.807 -33.797 1.00 94.81 100 GLU A N 1
ATOM 797 C CA . GLU A 1 100 ? 7.963 0.936 -32.828 1.00 94.81 100 GLU A CA 1
ATOM 798 C C . GLU A 1 100 ? 8.476 1.152 -31.399 1.00 94.81 100 GLU A C 1
ATOM 800 O O . GLU A 1 100 ? 7.948 1.997 -30.681 1.00 94.81 100 GLU A O 1
ATOM 805 N N . ALA A 1 101 ? 9.571 0.495 -31.004 1.00 93.62 101 ALA A N 1
ATOM 806 C CA . ALA A 1 101 ? 10.182 0.723 -29.695 1.00 93.62 101 ALA A CA 1
ATOM 807 C C . ALA A 1 101 ? 10.745 2.152 -29.569 1.00 93.62 101 ALA A C 1
ATOM 809 O O . ALA A 1 101 ? 10.605 2.784 -28.520 1.00 93.62 101 ALA A O 1
ATOM 810 N N . VAL A 1 102 ? 11.299 2.708 -30.656 1.00 94.94 102 VAL A N 1
ATOM 811 C CA . VAL A 1 102 ? 11.727 4.118 -30.711 1.00 94.94 102 VAL A CA 1
ATOM 812 C C . VAL A 1 102 ? 10.536 5.068 -30.560 1.00 94.94 102 VAL A C 1
ATOM 814 O O . VAL A 1 102 ? 10.618 6.038 -29.803 1.00 94.94 102 VAL A O 1
ATOM 817 N N . LYS A 1 103 ? 9.415 4.805 -31.244 1.00 94.94 103 LYS A N 1
ATOM 818 C CA . LYS A 1 103 ? 8.189 5.613 -31.103 1.00 94.94 103 LYS A CA 1
ATOM 819 C C . LYS A 1 103 ? 7.668 5.594 -29.667 1.00 94.94 103 LYS A C 1
ATOM 821 O O . LYS A 1 103 ? 7.297 6.646 -29.148 1.00 94.94 103 LYS A O 1
ATOM 826 N N . GLU A 1 104 ? 7.673 4.432 -29.021 1.00 93.81 104 GLU A N 1
ATOM 827 C CA . GLU A 1 104 ? 7.255 4.296 -27.626 1.00 93.81 104 GLU A CA 1
ATOM 828 C C . GLU A 1 104 ? 8.169 5.074 -26.668 1.00 93.81 104 GLU A C 1
ATOM 830 O O . GLU A 1 104 ? 7.665 5.830 -25.838 1.00 93.81 104 GLU A O 1
ATOM 835 N N . LEU A 1 105 ? 9.496 5.014 -26.836 1.00 94.25 105 LEU A N 1
ATOM 836 C CA . LEU A 1 105 ? 10.421 5.852 -26.058 1.00 94.25 105 LEU A CA 1
ATOM 837 C C . LEU A 1 105 ? 10.150 7.353 -26.255 1.00 94.25 105 LEU A C 1
ATOM 839 O O . LEU A 1 105 ? 10.103 8.108 -25.279 1.00 94.25 105 LEU A O 1
ATOM 843 N N . LYS A 1 106 ? 9.908 7.794 -27.496 1.00 94.69 106 LYS A N 1
ATOM 844 C CA . LYS A 1 106 ? 9.576 9.197 -27.801 1.00 94.69 106 LYS A CA 1
ATOM 845 C C . LYS A 1 106 ? 8.271 9.637 -27.127 1.00 94.69 106 LYS A C 1
ATOM 847 O O . LYS A 1 106 ? 8.246 10.702 -26.514 1.00 94.69 106 LYS A O 1
ATOM 852 N N . LYS A 1 107 ? 7.219 8.806 -27.152 1.00 93.88 107 LYS A N 1
ATOM 853 C CA . LYS A 1 107 ? 5.949 9.063 -26.435 1.00 93.88 107 LYS A CA 1
ATOM 854 C C . LYS A 1 107 ? 6.145 9.207 -24.925 1.00 93.88 107 LYS A C 1
ATOM 856 O O . LYS A 1 107 ? 5.450 9.991 -24.291 1.00 93.88 107 LYS A O 1
ATOM 861 N N . MET A 1 108 ? 7.107 8.484 -24.356 1.00 91.25 108 MET A N 1
ATOM 862 C CA . MET A 1 108 ? 7.465 8.562 -22.936 1.00 91.25 108 MET A CA 1
ATOM 863 C C . MET A 1 108 ? 8.365 9.768 -22.594 1.00 91.25 108 MET A C 1
ATOM 865 O O . MET A 1 108 ? 8.837 9.877 -21.464 1.00 91.25 108 MET A O 1
ATOM 869 N N . GLY A 1 109 ? 8.618 10.679 -23.543 1.00 92.19 109 GLY A N 1
ATOM 870 C CA . GLY A 1 109 ? 9.409 11.898 -23.336 1.00 92.19 109 GLY A CA 1
ATOM 871 C C . GLY A 1 109 ? 10.910 11.750 -23.613 1.00 92.19 109 GLY A C 1
ATOM 872 O O . GLY A 1 109 ? 11.684 12.675 -23.341 1.00 92.19 109 GLY A O 1
ATOM 873 N N . TYR A 1 110 ? 11.337 10.616 -24.178 1.00 92.19 110 TYR A N 1
ATOM 874 C CA . TYR A 1 110 ? 12.722 10.355 -24.582 1.00 92.19 110 TYR A CA 1
ATOM 875 C C . TYR A 1 110 ? 12.917 10.677 -26.069 1.00 92.19 110 TYR A C 1
ATOM 877 O O . TYR A 1 110 ? 13.249 9.807 -26.873 1.00 92.19 110 TYR A O 1
ATOM 885 N N . SER A 1 111 ? 12.691 11.945 -26.432 1.00 88.56 111 SER A N 1
ATOM 886 C CA . SER A 1 111 ? 12.790 12.480 -27.801 1.00 88.56 111 SER A CA 1
ATOM 887 C C . SER A 1 111 ? 14.235 12.623 -28.294 1.00 88.56 111 SER A C 1
ATOM 889 O O . SER A 1 111 ? 14.705 13.723 -28.568 1.00 88.56 111 SER A O 1
ATOM 891 N N . ILE A 1 112 ? 14.944 11.500 -28.384 1.00 89.94 112 ILE A N 1
ATOM 892 C CA . ILE A 1 112 ? 16.297 11.388 -28.940 1.00 89.94 112 ILE A CA 1
ATOM 893 C C . ILE A 1 112 ? 16.190 10.915 -30.403 1.00 89.94 112 ILE A C 1
ATOM 895 O O . ILE A 1 112 ? 15.155 10.374 -30.808 1.00 89.94 112 ILE A O 1
ATOM 899 N N . ASN A 1 113 ? 17.206 11.169 -31.232 1.00 86.44 113 ASN A N 1
ATOM 900 C CA . ASN A 1 113 ? 17.129 10.885 -32.666 1.00 86.44 113 ASN A CA 1
ATOM 901 C C . ASN A 1 113 ? 17.114 9.370 -32.962 1.00 86.44 113 ASN A C 1
ATOM 903 O O . ASN A 1 113 ? 16.280 8.932 -33.753 1.00 86.44 113 ASN A O 1
ATOM 907 N N . TYR A 1 114 ? 17.932 8.579 -32.249 1.00 89.69 114 TYR A N 1
ATOM 908 C CA . TYR A 1 114 ? 18.070 7.119 -32.404 1.00 89.69 114 TYR A CA 1
ATOM 909 C C . TYR A 1 114 ? 18.297 6.699 -33.867 1.00 89.69 114 TYR A C 1
ATOM 911 O O . TYR A 1 114 ? 17.484 5.982 -34.452 1.00 89.69 114 TYR A O 1
ATOM 919 N N . ASP A 1 115 ? 19.400 7.164 -34.454 1.00 90.56 115 ASP A N 1
ATOM 920 C CA . ASP A 1 115 ? 19.767 6.879 -35.846 1.00 90.56 115 ASP A CA 1
ATOM 921 C C . ASP A 1 115 ? 20.490 5.521 -35.986 1.00 90.56 115 ASP A C 1
ATOM 923 O O . ASP A 1 115 ? 21.635 5.410 -35.547 1.00 90.56 115 ASP A O 1
ATOM 927 N N . PRO A 1 116 ? 19.883 4.492 -36.612 1.00 89.12 116 PRO A N 1
ATOM 928 C CA . PRO A 1 116 ? 20.536 3.197 -36.810 1.00 89.12 116 PRO A CA 1
ATOM 929 C C . PRO A 1 116 ? 21.683 3.239 -37.832 1.00 89.12 116 PRO A C 1
ATOM 931 O O . PRO A 1 116 ? 22.480 2.304 -37.877 1.00 89.12 116 PRO A O 1
ATOM 934 N N . GLY A 1 117 ? 21.786 4.297 -38.649 1.00 89.75 117 GLY A N 1
ATOM 935 C CA . GLY A 1 117 ? 22.856 4.471 -39.635 1.00 89.75 117 GLY A CA 1
ATOM 936 C C . GLY A 1 117 ? 24.216 4.810 -39.018 1.00 89.75 117 GLY A C 1
ATOM 937 O O . GLY A 1 117 ? 25.247 4.614 -39.659 1.00 89.75 117 GLY A O 1
ATOM 938 N N . ASN A 1 118 ? 24.238 5.268 -37.762 1.00 92.38 118 ASN A N 1
ATOM 939 C CA . ASN A 1 118 ? 25.454 5.566 -37.011 1.00 92.38 118 ASN A CA 1
ATOM 940 C C . ASN A 1 118 ? 25.452 4.813 -35.676 1.00 92.38 118 ASN A C 1
ATOM 942 O O . ASN A 1 118 ? 24.998 5.330 -34.657 1.00 92.38 118 ASN A O 1
ATOM 946 N N . LEU A 1 119 ? 25.999 3.593 -35.678 1.00 89.69 119 LEU A N 1
ATOM 947 C CA . LEU A 1 119 ? 26.005 2.701 -34.511 1.00 89.69 119 LEU A CA 1
ATOM 948 C C . LEU A 1 119 ? 26.626 3.338 -33.257 1.00 89.69 119 LEU A C 1
ATOM 950 O O . LEU A 1 119 ? 26.106 3.159 -32.157 1.00 89.69 119 LEU A O 1
ATOM 954 N N . THR A 1 120 ? 27.702 4.113 -33.407 1.00 91.44 120 THR A N 1
ATOM 955 C CA . THR A 1 120 ? 28.362 4.782 -32.277 1.00 91.44 120 THR A CA 1
ATOM 956 C C . THR A 1 120 ? 27.456 5.845 -31.660 1.00 91.44 120 THR A C 1
ATOM 958 O O . THR A 1 120 ? 27.261 5.870 -30.444 1.00 91.44 120 THR A O 1
ATOM 961 N N . ALA A 1 121 ? 26.862 6.712 -32.486 1.00 92.00 121 ALA A N 1
ATOM 962 C CA . ALA A 1 121 ? 25.921 7.725 -32.008 1.00 92.00 121 ALA A CA 1
ATOM 963 C C . ALA A 1 121 ? 24.654 7.085 -31.418 1.00 92.00 121 ALA A C 1
ATOM 965 O O . ALA A 1 121 ? 24.166 7.521 -30.377 1.00 92.00 121 ALA A O 1
ATOM 966 N N . TYR A 1 122 ? 24.175 6.003 -32.033 1.00 93.56 122 TYR A N 1
ATOM 967 C CA . TYR A 1 122 ? 23.025 5.230 -31.583 1.00 93.56 122 TYR A CA 1
ATOM 968 C C . TYR A 1 122 ? 23.213 4.652 -30.178 1.00 93.56 122 TYR A C 1
ATOM 970 O O . TYR A 1 122 ? 22.346 4.812 -29.320 1.00 93.56 122 TYR A O 1
ATOM 978 N N . GLN A 1 123 ? 24.363 4.028 -29.907 1.00 91.25 123 GLN A N 1
ATOM 979 C CA . GLN A 1 123 ? 24.679 3.488 -28.583 1.00 91.25 123 GLN A CA 1
ATOM 980 C C . GLN A 1 123 ? 24.767 4.588 -27.519 1.00 91.25 123 GLN A C 1
ATOM 982 O O . GLN A 1 123 ? 24.260 4.413 -26.411 1.00 91.25 123 GLN A O 1
ATOM 987 N N . ILE A 1 124 ? 25.349 5.743 -27.857 1.00 93.94 124 ILE A N 1
ATOM 988 C CA . ILE A 1 124 ? 25.390 6.908 -26.962 1.00 93.94 124 ILE A CA 1
ATOM 989 C C . ILE A 1 124 ? 23.970 7.396 -26.648 1.00 93.94 124 ILE A C 1
ATOM 991 O O . ILE A 1 124 ? 23.657 7.705 -25.498 1.00 93.94 124 ILE A O 1
ATOM 995 N N . ASP A 1 125 ? 23.100 7.449 -27.650 1.00 93.69 125 ASP A N 1
ATOM 996 C CA . ASP A 1 125 ? 21.711 7.873 -27.497 1.00 93.69 125 ASP A CA 1
ATOM 997 C C . ASP A 1 125 ? 20.888 6.895 -26.643 1.00 93.69 125 ASP A C 1
ATOM 999 O O . ASP A 1 125 ? 20.134 7.329 -25.766 1.00 93.69 125 ASP A O 1
ATOM 1003 N N . LEU A 1 126 ? 21.083 5.583 -26.815 1.00 94.50 126 LEU A N 1
ATOM 1004 C CA . LEU A 1 126 ? 20.501 4.561 -25.937 1.00 94.50 126 LEU A CA 1
ATOM 1005 C C . LEU A 1 126 ? 21.008 4.688 -24.497 1.00 94.50 126 LEU A C 1
ATOM 1007 O O . LEU A 1 126 ? 20.210 4.635 -23.558 1.00 94.50 126 LEU A O 1
ATOM 1011 N N . GLN A 1 127 ? 22.309 4.929 -24.312 1.00 93.88 127 GLN A N 1
ATOM 1012 C CA . GLN A 1 127 ? 22.876 5.144 -22.983 1.00 93.88 127 GLN A CA 1
ATOM 1013 C C . GLN A 1 127 ? 22.281 6.390 -22.324 1.00 93.88 127 GLN A C 1
ATOM 1015 O O . GLN A 1 127 ? 21.906 6.344 -21.157 1.00 93.88 127 GLN A O 1
ATOM 1020 N N . ARG A 1 128 ? 22.116 7.494 -23.062 1.00 93.69 128 ARG A N 1
ATOM 1021 C CA . ARG A 1 128 ? 21.452 8.709 -22.554 1.00 93.69 128 ARG A CA 1
ATOM 1022 C C . ARG A 1 128 ? 20.020 8.432 -22.110 1.00 93.69 128 ARG A C 1
ATOM 1024 O O . ARG A 1 128 ? 19.602 8.935 -21.066 1.00 93.69 128 ARG A O 1
ATOM 1031 N N . ALA A 1 129 ? 19.274 7.640 -22.879 1.00 94.12 129 ALA A N 1
ATOM 1032 C CA . ALA A 1 129 ? 17.923 7.240 -22.506 1.00 94.12 129 ALA A CA 1
ATOM 1033 C C . ALA A 1 129 ? 17.921 6.432 -21.201 1.00 94.12 129 ALA A C 1
ATOM 1035 O O . ALA A 1 129 ? 17.144 6.728 -20.293 1.00 94.12 129 ALA A O 1
ATOM 1036 N N . TYR A 1 130 ? 18.841 5.474 -21.073 1.00 94.06 130 TYR A N 1
ATOM 1037 C CA . TYR A 1 130 ? 19.002 4.669 -19.866 1.00 94.06 130 TYR A CA 1
ATOM 1038 C C . TYR A 1 130 ? 19.409 5.501 -18.642 1.00 94.06 130 TYR A C 1
ATOM 1040 O O . TYR A 1 130 ? 18.781 5.398 -17.589 1.00 94.06 130 TYR A O 1
ATOM 1048 N N . GLU A 1 131 ? 20.406 6.380 -18.770 1.00 93.06 131 GLU A N 1
ATOM 1049 C CA . GLU A 1 131 ? 20.838 7.261 -17.678 1.00 93.06 131 GLU A CA 1
ATOM 1050 C C . GLU A 1 131 ? 19.706 8.182 -17.218 1.00 93.06 131 GLU A C 1
ATOM 1052 O O . GLU A 1 131 ? 19.480 8.360 -16.021 1.00 93.06 131 GLU A O 1
ATOM 1057 N N . ARG A 1 132 ? 18.917 8.717 -18.156 1.00 93.19 132 ARG A N 1
ATOM 1058 C CA . ARG A 1 132 ? 17.742 9.516 -17.807 1.00 93.19 132 ARG A CA 1
ATOM 1059 C C . ARG A 1 132 ? 16.668 8.675 -17.109 1.00 93.19 132 ARG A C 1
ATOM 1061 O O . ARG A 1 132 ? 16.044 9.178 -16.176 1.00 93.19 132 ARG A O 1
ATOM 1068 N N . ALA A 1 133 ? 16.495 7.405 -17.474 1.00 92.81 133 ALA A N 1
ATOM 1069 C CA . ALA A 1 133 ? 15.580 6.497 -16.782 1.00 92.81 133 ALA A CA 1
ATOM 1070 C C . ALA A 1 133 ? 15.986 6.255 -15.319 1.00 92.81 133 ALA A C 1
ATOM 1072 O O . ALA A 1 133 ? 15.109 6.182 -14.459 1.00 92.81 133 ALA A O 1
ATOM 1073 N N . LYS A 1 134 ? 17.287 6.242 -14.987 1.00 91.62 134 LYS A N 1
ATOM 1074 C CA . LYS A 1 134 ? 17.754 6.099 -13.592 1.00 91.62 134 LYS A CA 1
ATOM 1075 C C . LYS A 1 134 ? 17.258 7.206 -12.662 1.00 91.62 134 LYS A C 1
ATOM 1077 O O . LYS A 1 134 ? 17.134 6.972 -11.464 1.00 91.62 134 LYS A O 1
ATOM 1082 N N . THR A 1 135 ? 16.896 8.380 -13.183 1.00 93.94 135 THR A N 1
ATOM 1083 C CA . THR A 1 135 ? 16.261 9.430 -12.362 1.00 93.94 135 THR A CA 1
ATOM 1084 C C . THR A 1 135 ? 14.947 8.960 -11.725 1.00 93.94 135 THR A C 1
ATOM 1086 O O . THR A 1 135 ? 14.581 9.427 -10.647 1.00 93.94 135 THR A O 1
ATOM 1089 N N . LEU A 1 136 ? 14.257 7.993 -12.344 1.00 90.50 136 LEU A N 1
ATOM 1090 C CA . LEU A 1 136 ? 13.077 7.347 -11.772 1.00 90.50 136 LEU A CA 1
ATOM 1091 C C . LEU A 1 136 ? 13.441 6.497 -10.548 1.00 90.50 136 LEU A C 1
ATOM 1093 O O . LEU A 1 136 ? 12.709 6.535 -9.566 1.00 90.50 136 LEU A O 1
ATOM 1097 N N . LEU A 1 137 ? 14.592 5.811 -10.554 1.00 87.06 137 LEU A N 1
ATOM 1098 C CA . LEU A 1 137 ? 15.086 5.053 -9.395 1.00 87.06 137 LEU A CA 1
ATOM 1099 C C . LEU A 1 137 ? 15.380 5.970 -8.205 1.00 87.06 137 LEU A C 1
ATOM 1101 O O . LEU A 1 137 ? 15.056 5.630 -7.070 1.00 87.06 137 LEU A O 1
ATOM 1105 N N . THR A 1 138 ? 15.934 7.159 -8.454 1.00 91.81 138 THR A N 1
ATOM 1106 C CA . THR A 1 138 ? 16.133 8.164 -7.401 1.00 91.81 138 THR A CA 1
ATOM 1107 C C . THR A 1 138 ? 14.800 8.594 -6.787 1.00 91.81 138 THR A C 1
ATOM 1109 O O . THR A 1 138 ? 14.677 8.637 -5.566 1.00 91.81 138 THR A O 1
ATOM 1112 N N . LYS A 1 139 ? 13.777 8.854 -7.613 1.00 91.75 139 LYS A N 1
ATOM 1113 C CA . LYS A 1 139 ? 12.428 9.200 -7.131 1.00 91.75 139 LYS A CA 1
ATOM 1114 C C . LYS A 1 139 ? 11.785 8.059 -6.343 1.00 91.75 139 LYS A C 1
ATOM 1116 O O . LYS A 1 139 ? 11.210 8.310 -5.290 1.00 91.75 139 LYS A O 1
ATOM 1121 N N . ILE A 1 140 ? 11.923 6.819 -6.819 1.00 85.31 140 ILE A N 1
ATOM 1122 C CA . ILE A 1 140 ? 11.458 5.618 -6.111 1.00 85.31 140 ILE A CA 1
ATOM 1123 C C . ILE A 1 140 ? 12.123 5.521 -4.735 1.00 85.31 140 ILE A C 1
ATOM 1125 O O . ILE A 1 140 ? 11.429 5.309 -3.750 1.00 85.31 140 ILE A O 1
ATOM 1129 N N . SER A 1 141 ? 13.439 5.733 -4.648 1.00 85.38 141 SER A N 1
ATOM 1130 C CA . SER A 1 141 ? 14.181 5.679 -3.381 1.00 85.38 141 SER A CA 1
ATOM 1131 C C . SER A 1 141 ? 13.707 6.734 -2.372 1.00 85.38 141 SER A C 1
ATOM 1133 O O . SER A 1 141 ? 13.501 6.423 -1.199 1.00 85.38 141 SER A O 1
ATOM 1135 N N . ILE A 1 142 ? 13.453 7.968 -2.827 1.00 89.75 142 ILE A N 1
ATOM 1136 C CA . ILE A 1 142 ? 12.875 9.028 -1.984 1.00 89.75 142 ILE A CA 1
ATOM 1137 C C . ILE A 1 142 ? 11.505 8.593 -1.455 1.00 89.75 142 ILE A C 1
ATOM 1139 O O . ILE A 1 142 ? 11.292 8.583 -0.245 1.00 89.75 142 ILE A O 1
ATOM 1143 N N . LEU A 1 143 ? 10.615 8.142 -2.342 1.00 83.94 143 LEU A N 1
ATOM 1144 C CA . LEU A 1 143 ? 9.280 7.681 -1.962 1.00 83.94 143 LEU A CA 1
ATOM 1145 C C . LEU A 1 143 ? 9.319 6.461 -1.029 1.00 83.94 143 LEU A C 1
ATOM 1147 O O . LEU A 1 143 ? 8.488 6.349 -0.137 1.00 83.94 143 LEU A O 1
ATOM 1151 N N . GLN A 1 144 ? 10.287 5.556 -1.182 1.00 78.00 144 GLN A N 1
ATOM 1152 C CA . GLN A 1 144 ? 10.479 4.425 -0.269 1.00 78.00 144 GLN A CA 1
ATOM 1153 C C . GLN A 1 144 ? 10.908 4.875 1.134 1.00 78.00 144 GLN A C 1
ATOM 1155 O O . GLN A 1 144 ? 10.507 4.258 2.121 1.00 78.00 144 GLN A O 1
ATOM 1160 N N . ASN A 1 145 ? 11.700 5.941 1.247 1.00 78.06 145 ASN A N 1
ATOM 1161 C CA . ASN A 1 145 ? 12.054 6.523 2.543 1.00 78.06 145 ASN A CA 1
ATOM 1162 C C . ASN A 1 145 ? 10.864 7.266 3.169 1.00 78.06 145 ASN A C 1
ATOM 1164 O O . ASN A 1 145 ? 10.609 7.118 4.367 1.00 78.06 145 ASN A O 1
ATOM 1168 N N . ASP A 1 146 ? 10.086 7.984 2.359 1.00 76.56 146 ASP A N 1
ATOM 1169 C CA . ASP A 1 146 ? 8.833 8.606 2.795 1.00 76.56 146 ASP A CA 1
ATOM 1170 C C . ASP A 1 146 ? 7.826 7.548 3.265 1.00 76.56 146 ASP A C 1
ATOM 1172 O O . ASP A 1 146 ? 7.177 7.727 4.290 1.00 76.56 146 ASP A O 1
ATOM 1176 N N . LEU A 1 147 ? 7.755 6.400 2.584 1.00 73.38 147 LEU A N 1
ATOM 1177 C CA . LEU A 1 147 ? 6.926 5.269 2.991 1.00 73.38 147 LEU A CA 1
ATOM 1178 C C . LEU A 1 147 ? 7.367 4.722 4.352 1.00 73.38 147 LEU A C 1
ATOM 1180 O O . LEU A 1 147 ? 6.543 4.603 5.249 1.00 73.38 147 LEU A O 1
ATOM 1184 N N . LYS A 1 148 ? 8.668 4.456 4.534 1.00 67.88 148 LYS A N 1
ATOM 1185 C CA . LYS A 1 148 ? 9.220 3.960 5.809 1.00 67.88 148 LYS A CA 1
ATOM 1186 C C . LYS A 1 148 ? 8.953 4.907 6.978 1.00 67.88 148 LYS A C 1
ATOM 1188 O O . LYS A 1 148 ? 8.749 4.445 8.096 1.00 67.88 148 LYS A O 1
ATOM 1193 N N . SER A 1 149 ? 8.982 6.216 6.733 1.00 67.38 149 SER A N 1
ATOM 1194 C CA . SER A 1 149 ? 8.674 7.216 7.760 1.00 67.38 149 SER A CA 1
ATOM 1195 C C . SER A 1 149 ? 7.170 7.359 8.018 1.00 67.38 149 SER A C 1
ATOM 1197 O O . SER A 1 149 ? 6.778 7.614 9.155 1.00 67.38 149 SER A O 1
ATOM 1199 N N . ALA A 1 150 ? 6.327 7.146 7.004 1.00 64.69 150 ALA A N 1
ATOM 1200 C CA . ALA A 1 150 ? 4.872 7.218 7.115 1.00 64.69 150 ALA A CA 1
ATOM 1201 C C . ALA A 1 150 ? 4.235 5.972 7.754 1.00 64.69 150 ALA A C 1
ATOM 1203 O O . ALA A 1 150 ? 3.229 6.101 8.442 1.00 64.69 150 ALA A O 1
ATOM 1204 N N . THR A 1 151 ? 4.809 4.778 7.571 1.00 57.72 151 THR A N 1
ATOM 1205 C CA . THR A 1 151 ? 4.213 3.518 8.056 1.00 57.72 151 THR A CA 1
ATOM 1206 C C . THR A 1 151 ? 4.389 3.254 9.555 1.00 57.72 151 THR A C 1
ATOM 1208 O O . THR A 1 151 ? 3.883 2.248 10.041 1.00 57.72 151 THR A O 1
ATOM 1211 N N . GLY A 1 152 ? 5.070 4.132 10.303 1.00 53.50 152 GLY A N 1
ATOM 1212 C CA . GLY A 1 152 ? 5.275 3.974 11.749 1.00 53.50 152 GLY A CA 1
ATOM 1213 C C . GLY A 1 152 ? 5.919 2.634 12.151 1.00 53.50 152 GLY A C 1
ATOM 1214 O O . GLY A 1 152 ? 6.371 1.852 11.315 1.00 53.50 152 GLY A O 1
ATOM 1215 N N . LYS A 1 153 ? 5.995 2.356 13.459 1.00 55.25 153 LYS A N 1
ATOM 1216 C CA . LYS A 1 153 ? 6.214 0.981 13.941 1.00 55.25 153 LYS A CA 1
ATOM 1217 C C . LYS A 1 153 ? 4.898 0.216 13.811 1.00 55.25 153 LYS A C 1
ATOM 1219 O O . LYS A 1 153 ? 3.849 0.788 14.092 1.00 55.25 153 LYS A O 1
ATOM 1224 N N . ALA A 1 154 ? 4.969 -1.065 13.445 1.00 60.53 154 ALA A N 1
ATOM 1225 C CA . ALA A 1 154 ? 3.813 -1.955 13.509 1.00 60.53 154 ALA A CA 1
ATOM 1226 C C . ALA A 1 154 ? 3.191 -1.877 14.912 1.00 60.53 154 ALA A C 1
ATOM 1228 O O . ALA A 1 154 ? 3.903 -2.034 15.908 1.00 60.53 154 ALA A O 1
ATOM 1229 N N . SER A 1 155 ? 1.892 -1.580 14.979 1.00 68.69 155 SER A N 1
ATOM 1230 C CA . SER A 1 155 ? 1.170 -1.492 16.246 1.00 68.69 155 SER A CA 1
ATOM 1231 C C . SER A 1 155 ? 1.199 -2.842 16.951 1.00 68.69 155 SER A C 1
ATOM 1233 O O . SER A 1 155 ? 0.917 -3.878 16.353 1.00 68.69 155 SER A O 1
ATOM 1235 N N . THR A 1 156 ? 1.552 -2.830 18.229 1.00 79.00 156 THR A N 1
ATOM 1236 C CA . THR A 1 156 ? 1.550 -4.011 19.090 1.00 79.00 156 THR A CA 1
ATOM 1237 C C . THR A 1 156 ? 0.187 -4.179 19.761 1.00 79.00 156 THR A C 1
ATOM 1239 O O . THR A 1 156 ? -0.576 -3.222 19.907 1.00 79.00 156 THR A O 1
ATOM 1242 N N . ARG A 1 157 ? -0.121 -5.385 20.258 1.00 82.38 157 ARG A N 1
ATOM 1243 C CA . ARG A 1 157 ? -1.340 -5.610 21.061 1.00 82.38 157 ARG A CA 1
ATOM 1244 C C . ARG A 1 157 ? -1.385 -4.707 22.306 1.00 82.38 157 ARG A C 1
ATOM 1246 O O . ARG A 1 157 ? -2.462 -4.280 22.714 1.00 82.38 157 ARG A O 1
ATOM 1253 N N . GLN A 1 158 ? -0.225 -4.371 22.875 1.00 81.06 158 GLN A N 1
ATOM 1254 C CA . GLN A 1 158 ? -0.112 -3.455 24.013 1.00 81.06 158 GLN A CA 1
ATOM 1255 C C . GLN A 1 158 ? -0.502 -2.012 23.646 1.00 81.06 158 GLN A C 1
ATOM 1257 O O . GLN A 1 158 ? -1.134 -1.321 24.451 1.00 81.06 158 GLN A O 1
ATOM 1262 N N . ASP A 1 159 ? -0.195 -1.568 22.424 1.00 77.50 159 ASP A N 1
ATOM 1263 C CA . ASP A 1 159 ? -0.622 -0.252 21.936 1.00 77.50 159 ASP A CA 1
ATOM 1264 C C . ASP A 1 159 ? -2.153 -0.176 21.878 1.00 77.50 159 ASP A C 1
ATOM 1266 O O . ASP A 1 159 ? -2.749 0.768 22.397 1.00 77.50 159 ASP A O 1
ATOM 1270 N N . TYR A 1 160 ? -2.807 -1.218 21.352 1.00 81.69 160 TYR A N 1
ATOM 1271 C CA . TYR A 1 160 ? -4.270 -1.300 21.332 1.00 81.69 160 TYR A CA 1
ATOM 1272 C C . TYR A 1 160 ? -4.880 -1.344 22.737 1.00 81.69 160 TYR A C 1
ATOM 1274 O O . TYR A 1 160 ? -5.864 -0.653 22.988 1.00 81.69 160 TYR A O 1
ATOM 1282 N N . GLN A 1 161 ? -4.290 -2.088 23.680 1.00 84.38 161 GLN A N 1
ATOM 1283 C CA . GLN A 1 161 ? -4.743 -2.079 25.079 1.00 84.38 161 GLN A CA 1
ATOM 1284 C C . GLN A 1 161 ? -4.712 -0.671 25.678 1.00 84.38 161 GLN A C 1
ATOM 1286 O O . GLN A 1 161 ? -5.674 -0.252 26.321 1.00 84.38 161 GLN A O 1
ATOM 1291 N N . THR A 1 162 ? -3.642 0.079 25.414 1.00 82.38 162 THR A N 1
ATOM 1292 C CA . THR A 1 162 ? -3.510 1.466 25.870 1.00 82.38 162 THR A CA 1
ATOM 1293 C C . THR A 1 162 ? -4.599 2.345 25.252 1.00 82.38 162 THR A C 1
ATOM 1295 O O . THR A 1 162 ? -5.260 3.095 25.968 1.00 82.38 162 THR A O 1
ATOM 1298 N N . MET A 1 163 ? -4.869 2.191 23.950 1.00 83.88 163 MET A N 1
ATOM 1299 C CA . MET A 1 163 ? -5.957 2.907 23.272 1.00 83.88 163 MET A CA 1
ATOM 1300 C C . MET A 1 163 ? -7.334 2.588 23.873 1.00 83.88 163 MET A C 1
ATOM 1302 O O . MET A 1 163 ? -8.128 3.503 24.079 1.00 83.88 163 MET A O 1
ATOM 1306 N N . PHE A 1 164 ? -7.627 1.326 24.207 1.00 86.62 164 PHE A N 1
ATOM 1307 C CA . PHE A 1 164 ? -8.896 0.958 24.853 1.00 86.62 164 PHE A CA 1
ATOM 1308 C C . PHE A 1 164 ? -9.049 1.546 26.251 1.00 86.62 164 PHE A C 1
ATOM 1310 O O . PHE A 1 164 ? -10.154 1.962 26.610 1.00 86.62 164 PHE A O 1
ATOM 1317 N N . ILE A 1 165 ? -7.967 1.599 27.032 1.00 84.12 165 ILE A N 1
ATOM 1318 C CA . ILE A 1 165 ? -7.967 2.247 28.348 1.00 84.12 165 ILE A CA 1
ATOM 1319 C C . ILE A 1 165 ? -8.312 3.728 28.176 1.00 84.12 165 ILE A C 1
ATOM 1321 O O . ILE A 1 165 ? -9.286 4.194 28.765 1.00 84.12 165 ILE A O 1
ATOM 1325 N N . SER A 1 166 ? -7.607 4.436 27.289 1.00 79.50 166 SER A N 1
ATOM 1326 C CA . SER A 1 166 ? -7.866 5.855 27.018 1.00 79.50 166 SER A CA 1
ATOM 1327 C C . SER A 1 166 ? -9.287 6.110 26.504 1.00 79.50 166 SER A C 1
ATOM 1329 O O . SER A 1 166 ? -9.953 7.044 26.952 1.00 79.50 166 SER A O 1
ATOM 1331 N N . LEU A 1 167 ? -9.793 5.264 25.601 1.00 84.31 167 LEU A N 1
ATOM 1332 C CA . LEU A 1 167 ? -11.171 5.362 25.120 1.00 84.31 167 LEU A CA 1
ATOM 1333 C C . LEU A 1 167 ? -12.190 5.121 26.230 1.00 84.31 167 LEU A C 1
ATOM 1335 O O . LEU A 1 167 ? -13.183 5.839 26.293 1.00 84.31 167 LEU A O 1
ATOM 1339 N N . SER A 1 168 ? -11.955 4.145 27.106 1.00 86.56 168 SER A N 1
ATOM 1340 C CA . SER A 1 168 ? -12.863 3.842 28.216 1.00 86.56 168 SER A CA 1
ATOM 1341 C C . SER A 1 168 ? -12.895 4.983 29.237 1.00 86.56 168 SER A C 1
ATOM 1343 O O . SER A 1 168 ? -13.961 5.375 29.717 1.00 86.56 168 SER A O 1
ATOM 1345 N N . GLU A 1 169 ? -11.738 5.585 29.522 1.00 83.25 169 GLU A N 1
ATOM 1346 C CA . GLU A 1 169 ? -11.620 6.773 30.373 1.00 83.25 169 GLU A CA 1
ATOM 1347 C C . GLU A 1 169 ? -12.335 7.990 29.781 1.00 83.25 169 GLU A C 1
ATOM 1349 O O . GLU A 1 169 ? -12.990 8.741 30.515 1.00 83.25 169 GLU A O 1
ATOM 1354 N N . TYR A 1 170 ? -12.230 8.187 28.466 1.00 83.94 170 TYR A N 1
ATOM 1355 C CA . TYR A 1 170 ? -12.932 9.247 27.749 1.00 83.94 170 TYR A CA 1
ATOM 1356 C C . TYR A 1 170 ? -14.448 9.010 27.736 1.00 83.94 170 TYR A C 1
ATOM 1358 O O . TYR A 1 170 ? -15.218 9.899 28.103 1.00 83.94 170 TYR A O 1
ATOM 1366 N N . ALA A 1 171 ? -14.874 7.803 27.365 1.00 82.00 171 ALA A N 1
ATOM 1367 C CA . ALA A 1 171 ? -16.272 7.449 27.160 1.00 82.00 171 ALA A CA 1
ATOM 1368 C C . ALA A 1 171 ? -17.046 7.199 28.468 1.00 82.00 171 ALA A C 1
ATOM 1370 O O . ALA A 1 171 ? -18.275 7.205 28.456 1.00 82.00 171 ALA A O 1
ATOM 1371 N N . LYS A 1 172 ? -16.340 7.025 29.596 1.00 88.00 172 LYS A N 1
ATOM 1372 C CA . LYS A 1 172 ? -16.893 6.727 30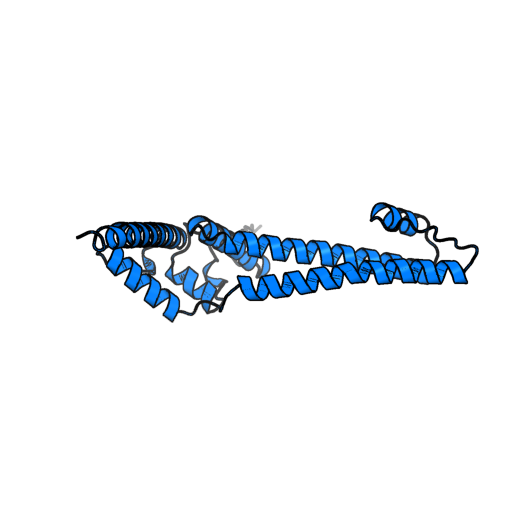.935 1.00 88.00 172 LYS A CA 1
ATOM 1373 C C . LYS A 1 172 ? -17.604 5.373 31.040 1.00 88.00 172 LYS A C 1
ATOM 1375 O O . LYS A 1 172 ? -18.385 5.158 31.962 1.00 88.00 172 LYS A O 1
ATOM 1380 N N . TYR A 1 173 ? -17.298 4.448 30.136 1.00 88.75 173 TYR A N 1
ATOM 1381 C CA . TYR A 1 173 ? -17.709 3.045 30.195 1.00 88.75 173 TYR A CA 1
ATOM 1382 C C . TYR A 1 173 ? -16.609 2.158 29.610 1.00 88.75 173 TYR A C 1
ATOM 1384 O O . TYR A 1 173 ? -15.748 2.638 28.874 1.00 88.75 173 TYR A O 1
ATOM 1392 N N . GLN A 1 174 ? -16.624 0.866 29.942 1.00 88.31 174 GLN A N 1
ATOM 1393 C CA . GLN A 1 174 ? -15.643 -0.081 29.415 1.00 88.31 174 GLN A CA 1
ATOM 1394 C C . GLN A 1 174 ? -15.928 -0.408 27.951 1.00 88.31 174 GLN A C 1
ATOM 1396 O O . GLN A 1 174 ? -17.021 -0.851 27.599 1.00 88.31 174 GLN A O 1
ATOM 1401 N N . VAL A 1 175 ? -14.926 -0.203 27.102 1.00 88.94 175 VAL A N 1
ATOM 1402 C CA . VAL A 1 175 ? -14.983 -0.563 25.686 1.00 88.94 175 VAL A CA 1
ATOM 1403 C C . VAL A 1 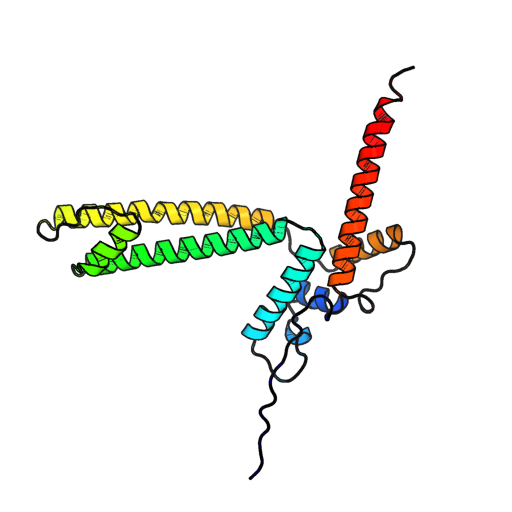175 ? -14.420 -1.972 25.514 1.00 88.94 175 VAL A C 1
ATOM 1405 O O . VAL A 1 175 ? -13.229 -2.197 25.724 1.00 88.94 175 VAL A O 1
ATOM 1408 N N . HIS A 1 176 ? -15.270 -2.923 25.127 1.00 91.81 176 HIS A N 1
ATOM 1409 C CA . HIS A 1 176 ? -14.868 -4.315 24.916 1.00 91.81 176 HIS A CA 1
ATOM 1410 C C . HIS A 1 176 ? -14.587 -4.595 23.426 1.00 91.81 176 HIS A C 1
ATOM 1412 O O . HIS A 1 176 ? -15.505 -4.464 22.614 1.00 91.81 176 HIS A O 1
ATOM 1418 N N . PRO A 1 177 ? -13.368 -5.038 23.046 1.00 89.75 177 PRO A N 1
ATOM 1419 C CA . PRO A 1 177 ? -12.977 -5.231 21.640 1.00 89.75 177 PRO A CA 1
ATOM 1420 C C . PRO A 1 177 ? -13.847 -6.235 20.870 1.00 89.75 177 PRO A C 1
ATOM 1422 O O . PRO A 1 177 ? -14.069 -6.080 19.673 1.00 89.75 177 PRO A O 1
ATOM 1425 N N . ALA A 1 178 ? -14.376 -7.248 21.560 1.00 93.56 178 ALA A N 1
ATOM 1426 C CA . ALA A 1 178 ? -15.248 -8.261 20.969 1.00 93.56 178 ALA A CA 1
ATOM 1427 C C . ALA A 1 178 ? -16.677 -7.757 20.680 1.00 93.56 178 ALA A C 1
ATOM 1429 O O . ALA A 1 178 ? -17.418 -8.410 19.952 1.00 93.56 178 ALA A O 1
ATOM 1430 N N . GLN A 1 179 ? -17.080 -6.621 21.261 1.00 93.00 179 GLN A N 1
ATOM 1431 C CA . GLN A 1 179 ? -18.441 -6.078 21.155 1.00 93.00 179 GLN A CA 1
ATOM 1432 C C . GLN A 1 179 ? -18.555 -4.909 20.177 1.00 93.00 179 GLN A C 1
ATOM 1434 O O . GLN A 1 179 ? -19.664 -4.461 19.891 1.00 93.00 179 GLN A O 1
ATOM 1439 N N . ILE A 1 180 ? -17.425 -4.403 19.684 1.00 95.19 180 ILE A N 1
ATOM 1440 C CA . ILE A 1 180 ? -17.391 -3.298 18.733 1.00 95.19 180 ILE A CA 1
ATOM 1441 C C . ILE A 1 180 ? -16.742 -3.737 17.428 1.00 95.19 180 ILE A C 1
ATOM 1443 O O . ILE A 1 180 ? -15.858 -4.597 17.415 1.00 95.19 180 ILE A O 1
ATOM 1447 N N . SER A 1 181 ? -17.157 -3.120 16.328 1.00 97.12 181 SER A N 1
ATOM 1448 C CA . SER A 1 181 ? -16.485 -3.292 15.045 1.00 97.12 181 SER A CA 1
ATOM 1449 C C . SER A 1 181 ? -15.230 -2.429 14.941 1.00 97.12 181 SER A C 1
ATOM 1451 O O . SER A 1 181 ? -15.087 -1.414 15.637 1.00 97.12 181 SER A O 1
ATOM 1453 N N . ALA A 1 182 ? -14.331 -2.796 14.027 1.00 94.00 182 ALA A N 1
ATOM 1454 C CA . ALA A 1 182 ? -13.157 -1.982 13.718 1.00 94.00 182 ALA A CA 1
ATOM 1455 C C . ALA A 1 182 ? -13.555 -0.556 13.290 1.00 94.00 182 ALA A C 1
ATOM 1457 O O . ALA A 1 182 ? -12.944 0.425 13.719 1.00 94.00 182 ALA A O 1
ATOM 1458 N N . PHE A 1 183 ? -14.640 -0.421 12.520 1.00 95.00 183 PHE A N 1
ATOM 1459 C CA . PHE A 1 183 ? -15.181 0.882 12.131 1.00 95.00 183 PHE A CA 1
ATOM 1460 C C . PHE A 1 183 ? -15.642 1.720 13.335 1.00 95.00 183 PHE A C 1
ATOM 1462 O O . PHE A 1 183 ? -15.309 2.902 13.438 1.00 95.00 183 PHE A O 1
ATOM 1469 N N . GLN A 1 184 ? -16.387 1.123 14.272 1.00 94.44 184 GLN A N 1
ATOM 1470 C CA . GLN A 1 184 ? -16.837 1.824 15.480 1.00 94.44 184 GLN A CA 1
ATOM 1471 C C . GLN A 1 184 ? -15.650 2.319 16.310 1.00 94.44 184 GLN A C 1
ATOM 1473 O O . GLN A 1 184 ? -15.641 3.481 16.718 1.00 94.44 184 GLN A O 1
ATOM 1478 N N . PHE A 1 185 ? -14.628 1.477 16.495 1.00 92.44 185 PHE A N 1
ATOM 1479 C CA . PHE A 1 185 ? -13.391 1.862 17.174 1.00 92.44 185 PHE A CA 1
ATOM 1480 C C . PHE A 1 185 ? -12.722 3.069 16.504 1.00 92.44 185 PHE A C 1
ATOM 1482 O O . PHE A 1 185 ? -12.398 4.049 17.178 1.00 92.44 185 PHE A O 1
ATOM 1489 N N . ALA A 1 186 ? -12.562 3.037 15.178 1.00 90.50 186 ALA A N 1
ATOM 1490 C CA . ALA A 1 186 ? -11.941 4.117 14.416 1.00 90.50 186 ALA A CA 1
ATOM 1491 C C . ALA A 1 186 ? -12.673 5.458 14.610 1.00 90.50 186 ALA A C 1
ATOM 1493 O O . ALA A 1 186 ? -12.050 6.485 14.896 1.00 90.50 186 ALA A O 1
ATOM 1494 N N . VAL A 1 187 ? -14.008 5.442 14.554 1.00 91.75 187 VAL A N 1
ATOM 1495 C CA . VAL A 1 187 ? -14.837 6.634 14.794 1.00 91.75 187 VAL A CA 1
ATOM 1496 C C . VAL A 1 187 ? -14.723 7.124 16.243 1.00 91.75 187 VAL A C 1
ATOM 1498 O O . VAL A 1 187 ? -14.656 8.333 16.479 1.00 91.75 187 VAL A O 1
ATOM 1501 N N . MET A 1 188 ? -14.687 6.216 17.224 1.00 89.69 188 MET A N 1
ATOM 1502 C CA . MET A 1 188 ? -14.498 6.571 18.637 1.00 89.69 188 MET A CA 1
ATOM 1503 C C . MET A 1 188 ? -13.140 7.242 18.867 1.00 89.69 188 MET A C 1
ATOM 1505 O O . MET A 1 188 ? -13.084 8.297 19.503 1.00 89.69 188 MET A O 1
ATOM 1509 N N . MET A 1 189 ? -12.069 6.691 18.290 1.00 86.75 189 MET A N 1
ATOM 1510 C CA . MET A 1 189 ? -10.726 7.275 18.342 1.00 86.75 189 MET A CA 1
ATOM 1511 C C . MET A 1 189 ? -10.681 8.663 17.714 1.00 86.75 189 MET A C 1
ATOM 1513 O O . MET A 1 189 ? -10.146 9.594 18.318 1.00 86.75 189 MET A O 1
ATOM 1517 N N . LYS A 1 190 ? -11.291 8.838 16.537 1.00 88.00 190 LYS A N 1
ATOM 1518 C CA . LYS A 1 190 ? -11.374 10.143 15.873 1.00 88.00 190 LYS A CA 1
ATOM 1519 C C . LYS A 1 190 ? -12.013 11.196 16.779 1.00 88.00 190 LYS A C 1
ATOM 1521 O O . LYS A 1 190 ? -11.434 12.262 16.985 1.00 88.00 190 LYS A O 1
ATOM 1526 N N . ARG A 1 191 ? -13.160 10.874 17.386 1.00 86.94 191 ARG A N 1
ATOM 1527 C CA . ARG A 1 191 ? -13.869 11.775 18.312 1.00 86.94 191 ARG A CA 1
ATOM 1528 C C . ARG A 1 191 ? -13.050 12.083 19.566 1.00 86.94 191 ARG A C 1
ATOM 1530 O O . ARG A 1 191 ? -12.997 13.237 19.985 1.00 86.94 191 ARG A O 1
ATOM 1537 N N . CYS A 1 192 ? -12.381 11.078 20.133 1.00 83.81 192 CYS A N 1
ATOM 1538 C CA . CYS A 1 192 ? -11.489 11.253 21.280 1.00 83.81 192 CYS A CA 1
ATOM 1539 C C . CYS A 1 192 ? -10.335 12.217 20.948 1.00 83.81 192 CYS A C 1
ATOM 1541 O O . CYS A 1 192 ? -10.063 13.154 21.701 1.00 83.81 192 CYS A O 1
ATOM 1543 N N . ASN A 1 193 ? -9.711 12.055 19.778 1.00 81.56 193 ASN A N 1
ATOM 1544 C CA . ASN A 1 193 ? -8.631 12.921 19.303 1.00 81.56 193 ASN A CA 1
ATOM 1545 C C . ASN A 1 193 ? -9.104 14.356 19.021 1.00 81.56 193 ASN A C 1
ATOM 1547 O O . ASN A 1 193 ? -8.413 15.320 19.356 1.00 81.56 193 ASN A O 1
ATOM 1551 N N . GLU A 1 194 ? -10.277 14.525 18.408 1.00 85.44 194 GLU A N 1
ATOM 1552 C CA . GLU A 1 194 ? -10.881 15.842 18.168 1.00 85.44 194 GLU A CA 1
ATOM 1553 C C . GLU A 1 194 ? -11.189 16.570 19.483 1.00 85.44 194 GLU A C 1
ATOM 1555 O O . GLU A 1 194 ? -10.898 17.763 19.614 1.00 85.44 194 GLU A O 1
ATOM 1560 N N . TYR A 1 195 ? -11.704 15.844 20.478 1.00 83.69 195 TYR A N 1
ATOM 1561 C CA . TYR A 1 195 ? -11.956 16.374 21.815 1.00 83.69 195 TYR A CA 1
ATOM 1562 C C . TYR A 1 195 ? -10.661 16.807 22.517 1.00 83.69 195 TYR A C 1
ATOM 1564 O O . TYR A 1 195 ? -10.581 17.937 23.008 1.00 83.69 195 TYR A O 1
ATOM 1572 N N . ALA A 1 196 ? -9.622 15.964 22.497 1.00 79.56 196 ALA A N 1
ATOM 1573 C CA . ALA A 1 196 ? -8.314 16.281 23.073 1.00 79.56 196 ALA A CA 1
ATOM 1574 C C . ALA A 1 196 ? -7.705 17.555 22.455 1.00 79.56 196 ALA A C 1
ATOM 1576 O O . ALA A 1 196 ? -7.340 18.485 23.176 1.00 79.56 196 ALA A O 1
ATOM 1577 N N . LYS A 1 197 ? -7.715 17.670 21.118 1.00 83.56 197 LYS A N 1
ATOM 1578 C CA . LYS A 1 197 ? -7.271 18.883 20.400 1.00 83.56 197 LYS A CA 1
ATOM 1579 C C . LYS A 1 197 ? -8.085 20.125 20.781 1.00 83.56 197 LYS A C 1
ATOM 1581 O O . LYS A 1 197 ? -7.567 21.244 20.773 1.00 83.56 197 LYS A O 1
ATOM 1586 N N . GLY A 1 198 ? -9.376 19.959 21.069 1.00 84.44 198 GLY A N 1
ATOM 1587 C CA . GLY A 1 198 ? -10.246 21.031 21.553 1.00 84.44 198 GLY A CA 1
ATOM 1588 C C . GLY A 1 198 ? -9.814 21.557 22.923 1.00 84.44 198 GLY A C 1
ATOM 1589 O O . GLY A 1 198 ? -9.693 22.773 23.097 1.00 84.44 198 GLY A O 1
ATOM 1590 N N . LEU A 1 199 ? -9.526 20.652 23.861 1.00 82.94 199 LEU A N 1
ATOM 1591 C CA . LEU A 1 199 ? -9.045 20.989 25.204 1.00 82.94 199 LEU A CA 1
ATOM 1592 C C . LEU A 1 199 ? -7.690 21.703 25.172 1.00 82.94 199 LEU A C 1
ATOM 1594 O O . LEU A 1 199 ? -7.538 22.743 25.811 1.00 82.94 199 LEU A O 1
ATOM 1598 N N . GLU A 1 200 ? -6.734 21.218 24.378 1.00 78.31 200 GLU A N 1
ATOM 1599 C CA . GLU A 1 200 ? -5.425 21.870 24.213 1.00 78.31 200 GLU A CA 1
ATOM 1600 C C . GLU A 1 200 ? -5.571 23.322 23.742 1.00 78.31 200 GLU A C 1
ATOM 1602 O O . GLU A 1 200 ? -4.983 24.246 24.310 1.00 78.31 200 GLU A O 1
ATOM 1607 N N . LYS A 1 201 ? -6.425 23.563 22.739 1.00 84.00 201 LYS A N 1
ATOM 1608 C CA . LYS A 1 201 ? -6.698 24.919 22.241 1.00 84.00 201 LYS A CA 1
ATOM 1609 C C . LYS A 1 201 ? -7.313 25.821 23.312 1.00 84.00 201 LYS A C 1
ATOM 1611 O O . LYS A 1 201 ? -7.040 27.022 23.309 1.00 84.00 201 LYS A O 1
ATOM 1616 N N . GLN A 1 202 ? -8.147 25.282 24.200 1.00 81.00 202 GLN A N 1
ATOM 1617 C CA . GLN A 1 202 ? -8.740 26.041 25.304 1.00 81.00 202 GLN A CA 1
ATOM 1618 C C . GLN A 1 202 ? -7.707 26.359 26.390 1.00 81.00 202 GLN A C 1
ATOM 1620 O O . GLN A 1 202 ? -7.628 27.509 26.821 1.00 81.00 202 GLN A O 1
ATOM 1625 N N . LEU A 1 203 ? -6.854 25.399 26.755 1.00 75.81 203 LEU A N 1
ATOM 1626 C CA . LEU A 1 203 ? -5.752 25.597 27.703 1.00 75.81 203 LEU A CA 1
ATOM 1627 C C . LEU A 1 203 ? -4.761 26.661 27.206 1.00 75.81 203 LEU A C 1
ATOM 1629 O O . LEU A 1 203 ? -4.410 27.580 27.947 1.00 75.81 203 LEU A O 1
ATOM 1633 N N . HIS A 1 204 ? -4.386 26.624 25.924 1.00 69.44 204 HIS A N 1
ATOM 1634 C CA . HIS A 1 204 ? -3.506 27.634 25.328 1.00 69.44 204 HIS A CA 1
ATOM 1635 C C . HIS A 1 204 ? -4.143 29.030 25.220 1.00 69.44 204 HIS A C 1
ATOM 1637 O O . HIS A 1 204 ? -3.428 30.035 25.241 1.00 69.44 204 HIS A O 1
ATOM 1643 N N . LYS A 1 205 ? -5.475 29.125 25.122 1.00 62.72 205 LYS A N 1
ATOM 1644 C CA . LYS A 1 205 ? -6.197 30.408 25.171 1.00 62.72 205 LYS A CA 1
ATOM 1645 C C . LYS A 1 205 ? -6.342 30.936 26.604 1.00 62.72 205 LYS A C 1
ATOM 1647 O O . LYS A 1 205 ? -6.177 32.135 26.808 1.00 62.72 205 LYS A O 1
ATOM 1652 N N . GLY A 1 206 ? -6.584 30.062 27.583 1.00 55.19 206 GLY A N 1
ATOM 1653 C CA . GLY A 1 206 ? -6.692 30.410 29.006 1.00 55.19 206 GLY A CA 1
ATOM 1654 C C . GLY A 1 206 ? -5.360 30.809 29.652 1.00 55.19 206 GLY A C 1
ATOM 1655 O O . GLY A 1 206 ? -5.328 31.705 30.488 1.00 55.19 206 GLY A O 1
ATOM 1656 N N . GLY A 1 207 ? -4.234 30.243 29.206 1.00 51.94 207 GLY A N 1
ATOM 1657 C CA . GLY A 1 207 ? -2.898 30.619 29.693 1.00 51.94 207 GLY A CA 1
ATOM 1658 C C . GLY A 1 207 ? -2.488 32.069 29.387 1.00 51.94 207 GLY A C 1
ATOM 1659 O O . GLY A 1 207 ? -1.637 32.623 30.076 1.00 51.94 207 GLY A O 1
ATOM 1660 N N . LYS A 1 208 ? -3.118 32.724 28.400 1.00 49.62 208 LYS A N 1
ATOM 1661 C CA . LYS A 1 208 ? -2.854 34.136 28.066 1.00 49.62 208 LYS A CA 1
ATOM 1662 C C . LYS A 1 208 ? -3.602 35.141 28.949 1.00 49.62 208 LYS A C 1
ATOM 1664 O O . LYS A 1 208 ? -3.250 36.317 28.913 1.00 49.62 208 LYS A O 1
ATOM 1669 N N . SER A 1 209 ? -4.611 34.729 29.728 1.00 48.06 209 SER A N 1
ATOM 1670 C CA . SER A 1 209 ? -5.351 35.660 30.600 1.00 48.06 209 SER A CA 1
ATOM 1671 C C . SER A 1 209 ? -4.708 35.852 31.976 1.00 48.06 209 SER A C 1
ATOM 1673 O O . SER A 1 209 ? -4.992 36.848 32.627 1.00 48.06 209 SER A O 1
ATOM 1675 N N . TRP A 1 210 ? -3.820 34.951 32.408 1.00 45.03 210 TRP A N 1
ATOM 1676 C CA . TRP A 1 210 ? -3.145 35.037 33.714 1.00 45.03 210 TRP A CA 1
ATOM 1677 C C . TRP A 1 210 ? -1.889 35.921 33.722 1.00 45.03 210 TRP A C 1
ATOM 1679 O O . TRP A 1 210 ? -1.378 36.232 34.789 1.00 45.03 210 TRP A O 1
ATOM 1689 N N . GLN A 1 211 ? -1.396 36.357 32.557 1.00 50.94 211 GLN A N 1
ATOM 1690 C CA . GLN A 1 211 ? -0.251 37.280 32.447 1.00 50.94 211 GLN A CA 1
ATOM 1691 C C . GLN A 1 211 ? -0.658 38.762 32.380 1.00 50.94 211 GLN A C 1
ATOM 1693 O O . GLN A 1 211 ? 0.174 39.623 32.099 1.00 50.94 211 GLN A O 1
ATOM 1698 N N . LYS A 1 212 ? -1.935 39.075 32.616 1.00 48.34 212 LYS A N 1
ATOM 1699 C CA . LYS A 1 212 ? -2.419 40.444 32.804 1.00 48.34 212 LYS A CA 1
ATOM 1700 C C . LYS A 1 212 ? -3.116 40.537 34.153 1.00 48.34 212 LYS A C 1
ATOM 1702 O O . LYS A 1 212 ? -4.330 40.391 34.208 1.00 48.34 212 LYS A O 1
ATOM 1707 N N . ASN A 1 213 ? -2.326 40.721 35.204 1.00 38.16 213 ASN A N 1
ATOM 1708 C CA . ASN A 1 213 ? -2.656 41.494 36.401 1.00 38.16 213 ASN A CA 1
ATOM 1709 C C . ASN A 1 213 ? -1.362 41.770 37.162 1.00 38.16 213 ASN A C 1
ATOM 1711 O O . ASN A 1 213 ? -0.636 40.790 37.437 1.00 38.16 213 ASN A O 1
#

Radius of gyration: 26.65 Å; chains: 1; bounding box: 55×78×76 Å

pLDDT: mean 83.33, std 13.32, range [38.16, 97.12]